Protein AF-A0A7S0Y2X4-F1 (afdb_monomer_lite)

Sequence (207 aa):
VACQDTGGHHRPCAHANLASAIDEALNKVTKTPANAYLCRKIRPLLPSYSSDYTAQVPLTRIRDIAHRSDIPKWLKDDIKHNLQNKLHRCAGPEDLVTAERIWNNVKDMGDISGAFKEQMWIFMGELKEFFNAGGLDEKIDDALKKGEPDGAAKGLMEGFFHEKHAGHAQSRLEAIGRLRTHFSNWFETADHGEVMQRTRLIDVGLE

Structure (mmCIF, N/CA/C/O backbone):
data_AF-A0A7S0Y2X4-F1
#
_entry.id   AF-A0A7S0Y2X4-F1
#
loop_
_atom_site.group_PDB
_atom_site.id
_atom_site.type_symbol
_atom_site.label_atom_id
_atom_site.label_alt_id
_atom_site.label_comp_id
_atom_site.label_asym_id
_atom_site.label_entity_id
_atom_site.label_seq_id
_atom_site.pdbx_PDB_ins_code
_atom_site.Cartn_x
_atom_site.Cartn_y
_atom_site.Cartn_z
_atom_site.occupancy
_atom_site.B_iso_or_equiv
_atom_site.auth_seq_id
_atom_site.auth_comp_id
_atom_site.auth_asym_id
_atom_site.auth_atom_id
_atom_site.pdbx_PDB_model_num
ATOM 1 N N . VAL A 1 1 ? 20.534 0.132 21.067 1.00 44.44 1 VAL A N 1
ATOM 2 C CA . VAL A 1 1 ? 20.434 -1.267 20.591 1.00 44.44 1 VAL A CA 1
ATOM 3 C C . VAL A 1 1 ? 21.128 -1.323 19.246 1.00 44.44 1 VAL A C 1
ATOM 5 O O . VAL A 1 1 ? 20.771 -0.528 18.387 1.00 44.44 1 VAL A O 1
ATOM 8 N N . ALA A 1 2 ? 22.168 -2.143 19.091 1.00 38.94 2 ALA A N 1
ATOM 9 C CA . ALA A 1 2 ? 22.767 -2.360 17.777 1.00 38.94 2 ALA A CA 1
ATOM 10 C C . ALA A 1 2 ? 21.776 -3.183 16.948 1.00 38.94 2 ALA A C 1
ATOM 12 O O . ALA A 1 2 ? 21.324 -4.229 17.412 1.00 38.94 2 ALA A O 1
ATOM 13 N N . CYS A 1 3 ? 21.389 -2.679 15.776 1.00 47.81 3 CYS A N 1
ATOM 14 C CA . CYS A 1 3 ? 20.540 -3.418 14.850 1.00 47.81 3 CYS A CA 1
ATOM 15 C C . CYS A 1 3 ? 21.355 -4.617 14.356 1.00 47.81 3 CYS A C 1
ATOM 17 O O . CYS A 1 3 ? 22.327 -4.446 13.621 1.00 47.81 3 CYS A O 1
ATOM 19 N N . GLN A 1 4 ? 21.043 -5.806 14.864 1.00 44.72 4 GLN A N 1
ATOM 20 C CA . GLN A 1 4 ? 21.758 -7.023 14.521 1.00 44.72 4 GLN A CA 1
ATOM 21 C C . GLN A 1 4 ? 21.033 -7.647 13.332 1.00 44.72 4 GLN A C 1
ATOM 23 O O . GLN A 1 4 ? 19.977 -8.257 13.489 1.00 44.72 4 GLN A O 1
ATOM 28 N N . ASP A 1 5 ? 21.570 -7.419 12.136 1.00 52.66 5 ASP A N 1
ATOM 29 C CA . ASP A 1 5 ? 21.102 -8.097 10.936 1.00 52.66 5 ASP A CA 1
ATOM 30 C C . ASP A 1 5 ? 21.395 -9.594 11.103 1.00 52.66 5 ASP A C 1
ATOM 32 O O . ASP A 1 5 ? 22.538 -10.003 11.315 1.00 52.66 5 ASP A O 1
ATOM 36 N N . THR A 1 6 ? 20.348 -10.415 11.081 1.00 56.50 6 THR A N 1
ATOM 37 C CA . THR A 1 6 ? 20.467 -11.870 11.256 1.00 56.50 6 THR A CA 1
ATOM 38 C C . THR A 1 6 ? 21.102 -12.542 10.035 1.00 56.50 6 THR A C 1
ATOM 40 O O . THR A 1 6 ? 21.343 -13.748 10.062 1.00 56.50 6 THR A O 1
ATOM 43 N N . GLY A 1 7 ? 21.405 -11.785 8.969 1.00 54.56 7 GLY A N 1
ATOM 44 C CA . GLY A 1 7 ? 22.069 -12.289 7.766 1.00 54.56 7 GLY A CA 1
ATOM 45 C C . GLY A 1 7 ? 21.197 -13.245 6.945 1.00 54.56 7 GLY A C 1
ATOM 46 O O . GLY A 1 7 ? 21.696 -13.914 6.040 1.00 54.56 7 GLY A O 1
ATOM 47 N N . GLY A 1 8 ? 19.903 -13.339 7.262 1.00 64.38 8 GLY A N 1
ATOM 48 C CA . GLY A 1 8 ? 18.946 -14.190 6.568 1.00 64.38 8 GLY A CA 1
ATOM 49 C C . GLY A 1 8 ? 18.511 -13.592 5.230 1.00 64.38 8 GLY A C 1
ATOM 50 O O . GLY A 1 8 ? 18.188 -12.413 5.136 1.00 64.38 8 GLY A O 1
ATOM 51 N N . HIS A 1 9 ? 18.459 -14.417 4.180 1.00 80.31 9 HIS A N 1
ATOM 52 C CA . HIS A 1 9 ? 17.834 -14.043 2.909 1.00 80.31 9 HIS A CA 1
ATOM 53 C C . HIS A 1 9 ? 16.314 -14.218 3.008 1.00 80.31 9 HIS A C 1
ATOM 55 O O . HIS A 1 9 ? 15.778 -15.294 2.728 1.00 80.31 9 HIS A O 1
ATOM 61 N N . HIS A 1 10 ? 15.615 -13.156 3.393 1.00 84.94 10 HIS A N 1
ATOM 62 C CA . HIS A 1 10 ? 14.165 -13.138 3.493 1.00 84.94 10 HIS A CA 1
ATOM 63 C C . HIS A 1 10 ? 13.563 -12.449 2.271 1.00 84.94 10 HIS A C 1
ATOM 65 O O . HIS A 1 10 ? 13.730 -11.255 2.039 1.00 84.94 10 HIS A O 1
ATOM 71 N N . ARG A 1 11 ? 12.814 -13.216 1.477 1.00 88.19 11 ARG A N 1
ATOM 72 C CA . ARG A 1 11 ? 12.034 -12.654 0.370 1.00 88.19 11 ARG A CA 1
ATOM 73 C C . ARG A 1 11 ? 10.937 -11.717 0.899 1.00 88.19 11 ARG A C 1
ATOM 75 O O . ARG A 1 11 ? 10.542 -11.856 2.063 1.00 88.19 11 ARG A O 1
ATOM 82 N N . PRO A 1 12 ? 10.376 -10.830 0.057 1.00 92.06 12 PRO A N 1
ATOM 83 C CA . PRO A 1 12 ? 9.316 -9.923 0.498 1.00 92.06 12 PRO A CA 1
ATOM 84 C C . PRO A 1 12 ? 8.100 -10.659 1.086 1.00 92.06 12 PRO A C 1
ATOM 86 O O . PRO A 1 12 ? 7.504 -10.187 2.046 1.00 92.06 12 PRO A O 1
ATOM 89 N N . CYS A 1 13 ? 7.805 -11.881 0.630 1.00 93.88 13 CYS A N 1
ATOM 90 C CA . CYS A 1 13 ? 6.725 -12.691 1.199 1.00 93.88 13 CYS A CA 1
ATOM 91 C C . CYS A 1 13 ? 6.952 -13.109 2.650 1.00 93.88 13 CYS A C 1
ATOM 93 O O . CYS A 1 13 ? 6.002 -13.183 3.423 1.00 93.88 13 CYS A O 1
ATOM 95 N N . ALA A 1 14 ? 8.199 -13.330 3.071 1.00 93.69 14 ALA A N 1
ATOM 96 C CA . ALA A 1 14 ? 8.494 -13.559 4.481 1.00 93.69 14 ALA A CA 1
ATOM 97 C C . ALA A 1 14 ? 8.174 -12.309 5.321 1.00 93.69 14 ALA A C 1
ATOM 99 O O . ALA A 1 14 ? 7.662 -12.439 6.429 1.00 93.69 14 ALA A O 1
ATOM 100 N N . HIS A 1 15 ? 8.404 -11.112 4.771 1.00 94.00 15 HIS A N 1
ATOM 101 C CA . HIS A 1 15 ? 8.113 -9.845 5.442 1.00 94.00 15 HIS A CA 1
ATOM 102 C C . HIS A 1 15 ? 6.604 -9.586 5.509 1.00 94.00 15 HIS A C 1
ATOM 104 O O . HIS A 1 15 ? 6.113 -9.202 6.563 1.00 94.00 15 HIS A O 1
ATOM 110 N N . ALA A 1 16 ? 5.860 -9.874 4.435 1.00 96.56 16 ALA A N 1
ATOM 111 C CA . ALA A 1 16 ? 4.397 -9.819 4.418 1.00 96.56 16 ALA A CA 1
ATOM 112 C C . ALA A 1 16 ? 3.775 -10.779 5.450 1.00 96.56 16 ALA A C 1
ATOM 114 O O . ALA A 1 16 ? 2.935 -10.389 6.259 1.00 96.56 16 ALA A O 1
ATOM 115 N N . ASN A 1 17 ? 4.233 -12.033 5.489 1.00 96.56 17 ASN A N 1
ATOM 116 C CA . ASN A 1 17 ? 3.745 -13.009 6.466 1.00 96.56 17 ASN A CA 1
ATOM 117 C C . ASN A 1 17 ? 4.065 -12.586 7.908 1.00 96.56 17 ASN A C 1
ATOM 119 O O . ASN A 1 17 ? 3.213 -12.687 8.791 1.00 96.56 17 ASN A O 1
ATOM 123 N N . LEU A 1 18 ? 5.269 -12.058 8.148 1.00 96.25 18 LEU A N 1
ATOM 124 C CA . LEU A 1 18 ? 5.645 -11.525 9.454 1.00 96.25 18 LEU A CA 1
ATOM 125 C C . LEU A 1 18 ? 4.812 -10.290 9.830 1.00 96.25 18 LEU A C 1
ATOM 127 O O . LEU A 1 18 ? 4.386 -10.177 10.974 1.00 96.25 18 LEU A O 1
ATOM 131 N N . ALA A 1 19 ? 4.535 -9.395 8.882 1.00 97.25 19 ALA A N 1
ATOM 132 C CA . ALA A 1 19 ? 3.674 -8.232 9.078 1.00 97.25 19 ALA A CA 1
ATOM 133 C C . ALA A 1 19 ? 2.262 -8.640 9.518 1.00 97.25 19 ALA A C 1
ATOM 135 O O . ALA A 1 19 ? 1.744 -8.089 10.489 1.00 97.25 19 ALA A O 1
ATOM 136 N N . SER A 1 20 ? 1.683 -9.650 8.860 1.00 97.75 20 SER A N 1
ATOM 137 C CA . SER A 1 20 ? 0.395 -10.233 9.247 1.00 97.75 20 SER A CA 1
ATOM 138 C C . SER A 1 20 ? 0.431 -10.772 10.680 1.00 97.75 20 SER A C 1
ATOM 140 O O . SER A 1 20 ? -0.419 -10.413 11.495 1.00 97.75 20 SER A O 1
ATOM 142 N N . ALA A 1 21 ? 1.464 -11.547 11.028 1.00 97.56 21 ALA A N 1
ATOM 143 C CA . ALA A 1 21 ? 1.630 -12.094 12.374 1.00 97.56 21 ALA A CA 1
ATOM 144 C C . ALA A 1 21 ? 1.819 -11.002 13.445 1.00 97.56 21 ALA A C 1
ATOM 146 O O . ALA A 1 21 ? 1.272 -11.111 14.544 1.00 97.56 21 ALA A O 1
ATOM 147 N N . ILE A 1 22 ? 2.566 -9.933 13.138 1.00 97.19 22 ILE A N 1
ATOM 148 C CA . ILE A 1 22 ? 2.732 -8.787 14.041 1.00 97.19 22 ILE A CA 1
ATOM 149 C C . ILE A 1 22 ? 1.395 -8.072 14.235 1.00 97.19 22 ILE A C 1
ATOM 151 O O . ILE A 1 22 ? 1.043 -7.777 15.374 1.00 97.19 22 ILE A O 1
ATOM 155 N N . ASP A 1 23 ? 0.637 -7.797 13.172 1.00 96.44 23 ASP A N 1
ATOM 156 C CA . ASP A 1 23 ? -0.651 -7.104 13.298 1.00 96.44 23 ASP A CA 1
ATOM 157 C C . ASP A 1 23 ? -1.685 -7.939 14.077 1.00 96.44 23 ASP A C 1
ATOM 159 O O . ASP A 1 23 ? -2.411 -7.406 14.922 1.00 96.44 23 ASP A O 1
ATOM 163 N N . GLU A 1 24 ? -1.688 -9.261 13.889 1.00 95.62 24 GLU A N 1
ATOM 164 C CA . GLU A 1 24 ? -2.504 -10.178 14.688 1.00 95.62 24 GLU A CA 1
ATOM 165 C C . GLU A 1 24 ? -2.071 -10.178 16.167 1.00 95.62 24 GLU A C 1
ATOM 167 O O . GLU A 1 24 ? -2.903 -10.101 17.075 1.00 95.62 24 GLU A O 1
ATOM 172 N N . ALA A 1 25 ? -0.762 -10.208 16.438 1.00 95.31 25 ALA A N 1
ATOM 173 C CA . ALA A 1 25 ? -0.228 -10.131 17.795 1.00 95.31 25 ALA A CA 1
ATOM 174 C C . ALA A 1 25 ? -0.566 -8.790 18.459 1.00 95.31 25 ALA A C 1
ATOM 176 O O . ALA A 1 25 ? -0.970 -8.764 19.622 1.00 95.31 25 ALA A O 1
ATOM 177 N N . LEU A 1 26 ? -0.485 -7.682 17.714 1.00 94.00 26 LEU A N 1
ATOM 178 C CA . LEU A 1 26 ? -0.910 -6.369 18.186 1.00 94.00 26 LEU A CA 1
ATOM 179 C C . LEU A 1 26 ? -2.379 -6.394 18.606 1.00 94.00 26 LEU A C 1
ATOM 181 O O . LEU A 1 26 ? -2.708 -5.734 19.584 1.00 94.00 26 LEU A O 1
ATOM 185 N N . ASN A 1 27 ? -3.262 -7.150 17.955 1.00 89.94 27 ASN A N 1
ATOM 186 C CA . ASN A 1 27 ? -4.670 -7.243 18.373 1.00 89.94 27 ASN A CA 1
ATOM 187 C C . ASN A 1 27 ? -4.850 -7.904 19.732 1.00 89.94 27 ASN A C 1
ATOM 189 O O . ASN A 1 27 ? -5.711 -7.492 20.503 1.00 89.94 27 ASN A O 1
ATOM 193 N N . LYS A 1 28 ? -4.006 -8.888 20.037 1.00 90.62 28 LYS A N 1
ATOM 194 C CA . LYS A 1 28 ? -4.055 -9.656 21.286 1.00 90.62 28 LYS A CA 1
ATOM 195 C C . LYS A 1 28 ? -3.476 -8.883 22.477 1.00 90.62 28 LYS A C 1
ATOM 197 O O . LYS A 1 28 ? -3.700 -9.265 23.621 1.00 90.62 28 LYS A O 1
ATOM 202 N N . VAL A 1 29 ? -2.745 -7.790 22.236 1.00 91.00 29 VAL A N 1
ATOM 203 C CA . VAL A 1 29 ? -2.235 -6.917 23.304 1.00 91.00 29 VAL A CA 1
ATOM 204 C C . VAL A 1 29 ? -3.381 -6.125 23.930 1.00 91.00 29 VAL A C 1
ATOM 206 O O . VAL A 1 29 ? -3.986 -5.286 23.255 1.00 91.00 29 VAL A O 1
ATOM 209 N N . THR A 1 30 ? -3.596 -6.305 25.238 1.00 90.81 30 THR A N 1
ATOM 210 C CA . THR A 1 30 ? -4.521 -5.490 26.039 1.00 90.81 30 THR A CA 1
ATOM 211 C C . THR A 1 30 ? -4.223 -4.006 25.859 1.00 90.81 30 THR A C 1
ATOM 213 O O . THR A 1 30 ? -3.125 -3.528 26.170 1.00 90.81 30 THR A O 1
ATOM 216 N N . LYS A 1 31 ? -5.210 -3.267 25.345 1.00 89.69 31 LYS A N 1
ATOM 217 C CA . LYS A 1 31 ? -5.077 -1.837 25.077 1.00 89.69 31 LYS A CA 1
ATOM 218 C C . LYS A 1 31 ? -5.209 -1.043 26.364 1.00 89.69 31 LYS A C 1
ATOM 220 O O . LYS A 1 31 ? -6.213 -1.119 27.061 1.00 89.69 31 LYS A O 1
ATOM 225 N N . THR A 1 32 ? -4.183 -0.261 26.653 1.00 91.25 32 THR A N 1
ATOM 226 C CA . THR A 1 32 ? -4.167 0.745 27.710 1.00 91.25 32 THR A CA 1
ATOM 227 C C . THR A 1 32 ? -3.990 2.120 27.070 1.00 91.25 32 THR A C 1
ATOM 229 O O . THR A 1 32 ? -3.451 2.210 25.960 1.00 91.25 32 THR A O 1
ATOM 232 N N . PRO A 1 33 ? -4.358 3.216 27.755 1.00 85.88 33 PRO A N 1
ATOM 233 C CA . PRO A 1 33 ? -4.079 4.565 27.260 1.00 85.88 33 PRO A CA 1
ATOM 234 C C . PRO A 1 33 ? -2.598 4.787 26.899 1.00 85.88 33 PRO A C 1
ATOM 236 O O . PRO A 1 33 ? -2.294 5.536 25.977 1.00 85.88 33 PRO A O 1
ATOM 239 N N . ALA A 1 34 ? -1.678 4.089 27.576 1.00 84.75 34 ALA A N 1
ATOM 240 C CA . ALA A 1 34 ? -0.241 4.194 27.339 1.00 84.75 34 ALA A CA 1
ATOM 241 C C . ALA A 1 34 ? 0.243 3.468 26.067 1.00 84.75 34 ALA A C 1
ATOM 243 O O . ALA A 1 34 ? 1.199 3.921 25.442 1.00 84.75 34 ALA A O 1
ATOM 244 N N . ASN A 1 35 ? -0.379 2.348 25.671 1.00 90.25 35 ASN A N 1
ATOM 245 C CA . ASN A 1 35 ? 0.104 1.525 24.550 1.00 90.25 35 ASN A CA 1
ATOM 246 C C . ASN A 1 35 ? -0.785 1.575 23.295 1.00 90.25 35 ASN A C 1
ATOM 248 O O . ASN A 1 35 ? -0.333 1.173 22.220 1.00 90.25 35 ASN A O 1
ATOM 252 N N . ALA A 1 36 ? -2.021 2.075 23.402 1.00 89.06 36 ALA A N 1
ATOM 253 C CA . ALA A 1 36 ? -2.968 2.112 22.290 1.00 89.06 36 ALA A CA 1
ATOM 254 C C . ALA A 1 36 ? -2.424 2.947 21.123 1.00 89.06 36 ALA A C 1
ATOM 256 O O . ALA A 1 36 ? -2.448 2.503 19.974 1.00 89.06 36 ALA A O 1
ATOM 257 N N . TYR A 1 37 ? -1.837 4.105 21.440 1.00 89.56 37 TYR A N 1
ATOM 258 C CA . TYR A 1 37 ? -1.178 4.967 20.462 1.00 89.56 37 TYR A CA 1
ATOM 259 C C . TYR A 1 37 ? -0.003 4.263 19.766 1.00 89.56 37 TYR A C 1
ATOM 261 O O . TYR A 1 37 ? 0.109 4.309 18.544 1.00 89.56 37 TYR A O 1
ATOM 269 N N . LEU A 1 38 ? 0.836 3.542 20.519 1.00 92.12 38 LEU A N 1
ATOM 270 C CA . LEU A 1 38 ? 1.970 2.806 19.952 1.00 92.12 38 LEU A CA 1
ATOM 271 C C . LEU A 1 38 ? 1.504 1.718 18.983 1.00 92.12 38 LEU A C 1
ATOM 273 O O . LEU A 1 38 ? 1.999 1.642 17.864 1.00 92.12 38 LEU A O 1
ATOM 277 N N . CYS A 1 39 ? 0.504 0.923 19.372 1.00 92.38 39 CYS A N 1
ATOM 278 C CA . CYS A 1 39 ? -0.058 -0.109 18.498 1.00 92.38 39 CYS A CA 1
ATOM 279 C C . CYS A 1 39 ? -0.587 0.494 17.192 1.00 92.38 39 CYS A C 1
ATOM 281 O O . CYS A 1 39 ? -0.368 -0.058 16.117 1.00 92.38 39 CYS A O 1
ATOM 283 N N . ARG A 1 40 ? -1.245 1.654 17.284 1.00 91.06 40 ARG A N 1
ATOM 284 C CA . ARG A 1 40 ? -1.763 2.392 16.132 1.00 91.06 40 ARG A CA 1
ATOM 285 C C . ARG A 1 40 ? -0.646 2.899 15.215 1.00 91.06 40 ARG A C 1
ATOM 287 O O . ARG A 1 40 ? -0.786 2.803 14.002 1.00 91.06 40 ARG A O 1
ATOM 294 N N . LYS A 1 41 ? 0.468 3.387 15.773 1.00 92.69 41 LYS A N 1
ATOM 295 C CA . LYS A 1 41 ? 1.617 3.898 15.003 1.00 92.69 41 LYS A CA 1
ATOM 296 C C . LYS A 1 41 ? 2.525 2.818 14.425 1.00 92.69 41 LYS A C 1
ATOM 298 O O . LYS A 1 41 ? 3.205 3.090 13.444 1.00 92.69 41 LYS A O 1
ATOM 303 N N . ILE A 1 42 ? 2.521 1.607 14.979 1.00 95.06 42 ILE A N 1
ATOM 304 C CA . ILE A 1 42 ? 3.274 0.481 14.410 1.00 95.06 42 ILE A CA 1
ATOM 305 C C . ILE A 1 42 ? 2.629 -0.003 13.107 1.00 95.06 42 ILE A C 1
ATOM 307 O O . ILE A 1 42 ? 3.344 -0.298 12.157 1.00 95.06 42 ILE A O 1
ATOM 311 N N . ARG A 1 43 ? 1.292 -0.056 13.028 1.00 94.00 43 ARG A N 1
ATOM 312 C CA . ARG A 1 43 ? 0.570 -0.651 11.886 1.00 94.00 43 ARG A CA 1
ATOM 313 C C . ARG A 1 43 ? 0.965 -0.092 10.509 1.00 94.00 43 ARG A C 1
ATOM 315 O O . ARG A 1 43 ? 1.208 -0.907 9.626 1.00 94.00 43 ARG A O 1
ATOM 322 N N . PRO A 1 44 ? 1.094 1.233 10.299 1.00 94.25 44 PRO A N 1
ATOM 323 C CA . PRO A 1 44 ? 1.547 1.776 9.016 1.00 94.25 44 PRO A CA 1
ATOM 324 C C . PRO A 1 44 ? 2.988 1.431 8.636 1.00 94.25 44 PRO A C 1
ATOM 326 O O . PRO A 1 44 ? 3.342 1.584 7.475 1.00 94.25 44 PRO A O 1
ATOM 329 N N . LEU A 1 45 ? 3.819 1.003 9.591 1.00 95.12 45 LEU A N 1
ATOM 330 C CA . LEU A 1 45 ? 5.211 0.609 9.343 1.00 95.12 45 LEU A CA 1
ATOM 331 C C . LEU A 1 45 ? 5.329 -0.852 8.895 1.00 95.12 45 LEU A C 1
ATOM 333 O O . LEU A 1 45 ? 6.402 -1.288 8.485 1.00 95.12 45 LEU A O 1
ATOM 337 N N . LEU A 1 46 ? 4.247 -1.621 9.019 1.00 96.44 46 LEU A N 1
ATOM 338 C CA . LEU A 1 46 ? 4.202 -3.004 8.583 1.00 96.44 46 LEU A CA 1
ATOM 339 C C . LEU A 1 46 ? 3.948 -3.046 7.070 1.00 96.44 46 LEU A C 1
ATOM 341 O O . LEU A 1 46 ? 3.050 -2.341 6.602 1.00 96.44 46 LEU A O 1
ATOM 345 N N . PRO A 1 47 ? 4.677 -3.879 6.309 1.00 96.62 47 PRO A N 1
ATOM 346 C CA . PRO A 1 47 ? 4.358 -4.132 4.911 1.00 96.62 47 PRO A CA 1
ATOM 347 C C . PRO A 1 47 ? 2.922 -4.626 4.707 1.00 96.62 47 PRO A C 1
ATOM 349 O O . PRO A 1 47 ? 2.316 -5.236 5.595 1.00 96.62 47 PRO A O 1
ATOM 352 N N . SER A 1 48 ? 2.379 -4.383 3.518 1.00 96.94 48 SER A N 1
ATOM 353 C CA . SER A 1 48 ? 1.140 -4.991 3.059 1.00 96.94 48 SER A CA 1
ATOM 354 C C . SER A 1 48 ? 1.279 -6.508 3.084 1.00 96.94 48 SER A C 1
ATOM 356 O O . SER A 1 48 ? 2.280 -7.077 2.639 1.00 96.94 48 SER A O 1
ATOM 358 N N . TYR A 1 49 ? 0.257 -7.157 3.626 1.00 97.06 49 TYR A N 1
ATOM 359 C CA . TYR A 1 49 ? 0.134 -8.607 3.636 1.00 97.06 49 TYR A CA 1
ATOM 360 C C . TYR A 1 49 ? -1.033 -9.085 2.773 1.00 97.06 49 TYR A C 1
ATOM 362 O O . TYR A 1 49 ? -1.618 -10.134 3.043 1.00 97.06 49 TYR A O 1
ATOM 370 N N . SER A 1 50 ? -1.352 -8.335 1.712 1.00 95.25 50 SER A N 1
ATOM 371 C CA . SER A 1 50 ? -2.286 -8.801 0.689 1.00 95.25 50 SER A CA 1
ATOM 372 C C . SER A 1 50 ? -1.830 -10.124 0.067 1.00 95.25 50 SER A C 1
ATOM 374 O O . SER A 1 50 ? -0.658 -10.529 0.143 1.00 95.25 50 SER A O 1
ATOM 376 N N . SER A 1 51 ? -2.776 -10.817 -0.556 1.00 94.44 51 SER A N 1
ATOM 377 C CA . SER A 1 51 ? -2.506 -12.082 -1.253 1.00 94.44 51 SER A CA 1
ATOM 378 C C . SER A 1 51 ? -1.368 -11.976 -2.285 1.00 94.44 51 SER A C 1
ATOM 380 O O . SER A 1 51 ? -0.539 -12.885 -2.380 1.00 94.44 51 SER A O 1
ATOM 382 N N . ASP A 1 52 ? -1.241 -10.833 -2.962 1.00 93.75 52 ASP A N 1
ATOM 383 C CA . ASP A 1 52 ? -0.174 -10.563 -3.934 1.00 93.75 52 ASP A CA 1
ATOM 384 C C . ASP A 1 52 ? 1.230 -10.563 -3.307 1.00 93.75 52 ASP A C 1
ATOM 386 O O . ASP A 1 52 ? 2.201 -10.992 -3.938 1.00 93.75 52 ASP A O 1
ATOM 390 N N . TYR A 1 53 ? 1.353 -10.129 -2.048 1.00 95.56 53 TYR A N 1
ATOM 391 C CA . TYR A 1 53 ? 2.642 -10.030 -1.355 1.00 95.56 53 TYR A CA 1
ATOM 392 C C . TYR A 1 53 ? 2.969 -11.233 -0.481 1.00 95.56 53 TYR A C 1
ATOM 394 O O . TYR A 1 53 ? 4.140 -11.478 -0.197 1.00 95.56 53 TYR A O 1
ATOM 402 N N . THR A 1 54 ? 1.966 -12.010 -0.078 1.00 94.62 54 THR A N 1
ATOM 403 C CA . THR A 1 54 ? 2.157 -13.266 0.666 1.00 94.62 54 THR A CA 1
ATOM 404 C C . THR A 1 54 ? 2.440 -14.462 -0.249 1.00 94.62 54 THR A C 1
ATOM 406 O O . THR A 1 54 ? 2.954 -15.481 0.222 1.00 94.62 54 THR A O 1
ATOM 409 N N . ALA A 1 55 ? 2.197 -14.328 -1.560 1.00 92.31 55 ALA A N 1
ATOM 410 C CA . ALA A 1 55 ? 2.582 -15.302 -2.579 1.00 92.31 55 ALA A CA 1
ATOM 411 C C . ALA A 1 55 ? 4.085 -15.642 -2.533 1.00 92.31 55 ALA A C 1
ATOM 413 O O . ALA A 1 55 ? 4.912 -14.840 -2.114 1.00 92.31 55 ALA A O 1
ATOM 414 N N . GLN A 1 56 ? 4.489 -16.828 -3.006 1.00 85.00 56 GLN A N 1
ATOM 415 C CA . GLN A 1 56 ? 5.890 -17.282 -2.891 1.00 85.00 56 GLN A CA 1
ATOM 416 C C . GLN A 1 56 ? 6.912 -16.363 -3.581 1.00 85.00 56 GLN A C 1
ATOM 418 O O . GLN A 1 56 ? 8.076 -16.301 -3.171 1.00 85.00 56 GLN A O 1
ATOM 423 N N . VAL A 1 57 ? 6.503 -15.680 -4.651 1.00 84.31 57 VAL A N 1
ATOM 424 C CA . VAL A 1 57 ? 7.381 -14.815 -5.442 1.00 84.31 57 VAL A CA 1
ATOM 425 C C . VAL A 1 57 ? 6.651 -13.502 -5.749 1.00 84.31 57 VAL A C 1
ATOM 427 O O . VAL A 1 57 ? 6.141 -13.341 -6.853 1.00 84.31 57 VAL A O 1
ATOM 430 N N . PRO A 1 58 ? 6.573 -12.574 -4.783 1.00 86.88 58 PRO A N 1
ATOM 431 C CA . PRO A 1 58 ? 5.990 -11.258 -5.004 1.00 86.88 58 PRO A CA 1
ATOM 432 C C . PRO A 1 58 ? 7.005 -10.338 -5.695 1.00 86.88 58 PRO A C 1
ATOM 434 O O . PRO A 1 58 ? 8.198 -10.655 -5.755 1.00 86.88 58 PRO A O 1
ATOM 437 N N . LEU A 1 59 ? 6.542 -9.180 -6.177 1.00 92.06 59 LEU A N 1
ATOM 438 C CA . LEU A 1 59 ? 7.395 -8.126 -6.749 1.00 92.06 59 LEU A CA 1
ATOM 439 C C . LEU A 1 59 ? 8.300 -8.624 -7.894 1.00 92.06 59 LEU A C 1
ATOM 441 O O . LEU A 1 59 ? 9.419 -8.152 -8.077 1.00 92.06 59 LEU A O 1
ATOM 445 N N . THR A 1 60 ? 7.836 -9.588 -8.698 1.00 90.69 60 THR A N 1
ATOM 446 C CA . THR A 1 60 ? 8.641 -10.207 -9.767 1.00 90.69 60 THR A CA 1
ATOM 447 C C . THR A 1 60 ? 8.946 -9.277 -10.927 1.00 90.69 60 THR A C 1
ATOM 449 O O . THR A 1 60 ? 9.939 -9.508 -11.616 1.00 90.69 60 THR A O 1
ATOM 452 N N . ARG A 1 61 ? 8.148 -8.222 -11.131 1.00 94.56 61 ARG A N 1
ATOM 453 C CA . ARG A 1 61 ? 8.295 -7.277 -12.247 1.00 94.56 61 ARG A CA 1
ATOM 454 C C . ARG A 1 61 ? 9.695 -6.675 -12.326 1.00 94.56 61 ARG A C 1
ATOM 456 O O . ARG A 1 61 ? 10.229 -6.495 -13.417 1.00 94.56 61 ARG A O 1
ATOM 463 N N . ILE A 1 62 ? 10.339 -6.446 -11.179 1.00 94.31 62 ILE A N 1
ATOM 464 C CA . ILE A 1 62 ? 11.709 -5.925 -11.132 1.00 94.31 62 ILE A CA 1
ATOM 465 C C . ILE A 1 62 ? 12.721 -6.841 -11.824 1.00 94.31 62 ILE A C 1
ATOM 467 O O . ILE A 1 62 ? 13.703 -6.366 -12.392 1.00 94.31 62 ILE A O 1
ATOM 471 N N . ARG A 1 63 ? 12.478 -8.158 -11.816 1.00 92.25 63 ARG A N 1
ATOM 472 C CA . ARG A 1 63 ? 13.304 -9.120 -12.545 1.00 92.25 63 ARG A CA 1
ATOM 473 C C . ARG A 1 63 ? 13.192 -8.855 -14.036 1.00 92.25 63 ARG A C 1
ATOM 475 O O . ARG A 1 63 ? 14.221 -8.733 -14.689 1.00 92.25 63 ARG A O 1
ATOM 482 N N . ASP A 1 64 ? 11.982 -8.737 -14.562 1.00 93.56 64 ASP A N 1
ATOM 483 C CA . ASP A 1 64 ? 11.778 -8.537 -15.996 1.00 93.56 64 ASP A CA 1
ATOM 484 C C . ASP A 1 64 ? 12.364 -7.197 -16.444 1.00 93.56 64 ASP A C 1
ATOM 486 O O . ASP A 1 64 ? 13.083 -7.143 -17.441 1.00 93.56 64 ASP A O 1
ATOM 490 N N . ILE A 1 65 ? 12.172 -6.143 -15.642 1.00 93.94 65 ILE A N 1
ATOM 491 C CA . ILE A 1 65 ? 12.773 -4.820 -15.853 1.00 93.94 65 ILE A CA 1
ATOM 492 C C . ILE A 1 65 ? 14.306 -4.908 -15.949 1.00 93.94 65 ILE A C 1
ATOM 494 O O . ILE A 1 65 ? 14.896 -4.345 -16.872 1.00 93.94 65 ILE A O 1
ATOM 498 N N . ALA A 1 66 ? 14.963 -5.636 -15.042 1.00 91.88 66 ALA A N 1
ATOM 499 C CA . ALA A 1 66 ? 16.422 -5.751 -15.016 1.00 91.88 66 ALA A CA 1
ATOM 500 C C . ALA A 1 66 ? 17.015 -6.540 -16.201 1.00 91.88 66 ALA A C 1
ATOM 502 O O . ALA A 1 66 ? 18.188 -6.358 -16.533 1.00 91.88 66 ALA A O 1
ATOM 503 N N . HIS A 1 67 ? 16.231 -7.415 -16.840 1.00 92.12 67 HIS A N 1
ATOM 504 C CA . HIS A 1 67 ? 16.685 -8.255 -17.960 1.00 92.12 67 HIS A CA 1
ATOM 505 C C . HIS A 1 67 ? 16.308 -7.700 -19.341 1.00 92.12 67 HIS A C 1
ATOM 507 O O . HIS A 1 67 ? 16.641 -8.310 -20.359 1.00 92.12 67 HIS A O 1
ATOM 513 N N . ARG A 1 68 ? 15.654 -6.536 -19.405 1.00 92.81 68 ARG A N 1
ATOM 514 C CA . ARG A 1 68 ? 15.269 -5.883 -20.661 1.00 92.81 68 ARG A CA 1
ATOM 515 C C . ARG A 1 68 ? 16.462 -5.656 -21.586 1.00 92.81 68 ARG A C 1
ATOM 517 O O . ARG A 1 68 ? 17.541 -5.286 -21.131 1.00 92.81 68 ARG A O 1
ATOM 524 N N . SER A 1 69 ? 16.292 -5.848 -22.893 1.00 92.12 69 SER A N 1
ATOM 525 C CA . SER A 1 69 ? 17.339 -5.599 -23.898 1.00 92.12 69 SER A CA 1
ATOM 526 C C . SER A 1 69 ? 17.400 -4.138 -24.356 1.00 92.12 69 SER A C 1
ATOM 528 O O . SER A 1 69 ? 18.474 -3.684 -24.738 1.00 92.12 69 SER A O 1
ATOM 530 N N . ASP A 1 70 ? 16.295 -3.404 -24.237 1.00 91.81 70 ASP A N 1
ATOM 531 C CA . ASP A 1 70 ? 16.043 -2.059 -24.771 1.00 91.81 70 ASP A CA 1
ATOM 532 C C . ASP A 1 70 ? 16.408 -0.909 -23.813 1.00 91.81 70 ASP A C 1
ATOM 534 O O . ASP A 1 70 ? 15.899 0.202 -23.946 1.00 91.81 70 ASP A O 1
ATOM 538 N N . ILE A 1 71 ? 17.292 -1.170 -22.846 1.00 93.31 71 ILE A N 1
ATOM 539 C CA . ILE A 1 71 ? 17.843 -0.154 -21.941 1.00 93.31 71 ILE A CA 1
ATOM 540 C C . ILE A 1 71 ? 19.378 -0.204 -21.910 1.00 93.31 71 ILE A C 1
ATOM 542 O O . ILE A 1 71 ? 19.959 -1.283 -22.095 1.00 93.31 71 ILE A O 1
ATOM 546 N N . PRO A 1 72 ? 20.063 0.928 -21.656 1.00 94.00 72 PRO A N 1
ATOM 547 C CA . PRO A 1 72 ? 21.519 0.970 -21.555 1.00 94.00 72 PRO A CA 1
ATOM 548 C C . PRO A 1 72 ? 22.071 0.041 -20.468 1.00 94.00 72 PRO A C 1
ATOM 550 O O . PRO A 1 72 ? 21.448 -0.166 -19.426 1.00 94.00 72 PRO A O 1
ATOM 553 N N . LYS A 1 73 ? 23.289 -0.477 -20.672 1.00 94.44 73 LYS A N 1
ATOM 554 C CA . LYS A 1 73 ? 23.939 -1.398 -19.721 1.00 94.44 73 LYS A CA 1
ATOM 555 C C . LYS A 1 73 ? 24.053 -0.811 -18.309 1.00 94.44 73 LYS A C 1
ATOM 557 O O . LYS A 1 73 ? 23.741 -1.503 -17.349 1.00 94.44 73 LYS A O 1
ATOM 562 N N . TRP A 1 74 ? 24.443 0.460 -18.192 1.00 94.69 74 TRP A N 1
ATOM 563 C CA . TRP A 1 74 ? 24.600 1.123 -16.893 1.00 94.69 74 TRP A CA 1
ATOM 564 C C . TRP A 1 74 ? 23.301 1.108 -16.073 1.00 94.69 74 TRP A C 1
ATOM 566 O O . TRP A 1 74 ? 23.342 0.905 -14.863 1.00 94.69 74 TRP A O 1
ATOM 576 N N . LEU A 1 75 ? 22.148 1.258 -16.735 1.00 96.25 75 LEU A N 1
ATOM 577 C CA . LEU A 1 75 ? 20.839 1.263 -16.090 1.00 96.25 75 LEU A CA 1
ATOM 578 C C . LEU A 1 75 ? 20.444 -0.144 -15.634 1.00 96.25 75 LEU A C 1
ATOM 580 O O . LEU A 1 75 ? 19.940 -0.308 -14.526 1.00 96.25 75 LEU A O 1
ATOM 584 N N . LYS A 1 76 ? 20.736 -1.174 -16.444 1.00 95.25 76 LYS A N 1
ATOM 585 C CA . LYS A 1 76 ? 20.550 -2.579 -16.033 1.00 95.25 76 LYS A CA 1
ATOM 586 C C . LYS A 1 76 ? 21.361 -2.903 -14.789 1.00 95.25 76 LYS A C 1
ATOM 588 O O . LYS A 1 76 ? 20.838 -3.519 -13.863 1.00 95.25 76 LYS A O 1
ATOM 593 N N . ASP A 1 77 ? 22.625 -2.490 -14.776 1.00 95.56 77 ASP A N 1
ATOM 594 C CA . ASP A 1 77 ? 23.531 -2.748 -13.662 1.00 95.56 77 ASP A CA 1
ATOM 595 C C . ASP A 1 77 ? 23.041 -2.024 -12.393 1.00 95.56 77 ASP A C 1
ATOM 597 O O . ASP A 1 77 ? 22.981 -2.643 -11.328 1.00 95.56 77 ASP A O 1
ATOM 601 N N . ASP A 1 78 ? 22.593 -0.767 -12.506 1.00 96.25 78 ASP A N 1
ATOM 602 C CA . ASP A 1 78 ? 22.022 -0.013 -11.381 1.00 96.25 78 ASP A CA 1
ATOM 603 C C . ASP A 1 78 ? 20.767 -0.704 -10.812 1.00 96.25 78 ASP A C 1
ATOM 605 O O . ASP A 1 78 ? 20.702 -1.003 -9.618 1.00 96.25 78 ASP A O 1
ATOM 609 N N . ILE A 1 79 ? 19.809 -1.073 -11.668 1.00 96.50 79 ILE A N 1
ATOM 610 C CA . ILE A 1 79 ? 18.584 -1.781 -11.262 1.00 96.50 79 ILE A CA 1
ATOM 611 C C . ILE A 1 79 ? 18.915 -3.125 -10.606 1.00 96.50 79 ILE A C 1
ATOM 613 O O . ILE A 1 79 ? 18.398 -3.450 -9.536 1.00 96.50 79 ILE A O 1
ATOM 617 N N . LYS A 1 80 ? 19.797 -3.921 -11.215 1.00 94.69 80 LYS A N 1
ATOM 618 C CA . LYS A 1 80 ? 20.152 -5.249 -10.711 1.00 94.69 80 LYS A CA 1
ATOM 619 C C . LYS A 1 80 ? 20.813 -5.174 -9.338 1.00 94.69 80 LYS A C 1
ATOM 621 O O . LYS A 1 80 ? 20.436 -5.912 -8.426 1.00 94.69 80 LYS A O 1
ATOM 626 N N . HIS A 1 81 ? 21.828 -4.326 -9.196 1.00 94.19 81 HIS A N 1
ATOM 627 C CA . HIS A 1 81 ? 22.689 -4.324 -8.016 1.00 94.19 81 HIS A CA 1
ATOM 628 C C . HIS A 1 81 ? 22.140 -3.482 -6.870 1.00 94.19 81 HIS A C 1
ATOM 630 O O . HIS A 1 81 ? 22.311 -3.875 -5.714 1.00 94.19 81 HIS A O 1
ATOM 636 N N . ASN A 1 82 ? 21.464 -2.372 -7.168 1.00 94.19 82 ASN A N 1
ATOM 637 C CA . ASN A 1 82 ? 20.969 -1.471 -6.134 1.00 94.19 82 ASN A CA 1
ATOM 638 C C . ASN A 1 82 ? 19.514 -1.712 -5.749 1.00 94.19 82 ASN A C 1
ATOM 640 O O . ASN A 1 82 ? 19.161 -1.323 -4.644 1.00 94.19 82 ASN A O 1
ATOM 644 N N . LEU A 1 83 ? 18.713 -2.369 -6.593 1.00 94.81 83 LEU A N 1
ATOM 645 C CA . LEU A 1 83 ? 17.287 -2.580 -6.335 1.00 94.81 83 LEU A CA 1
ATOM 646 C C . LEU A 1 83 ? 16.924 -4.071 -6.302 1.00 94.81 83 LEU A C 1
ATOM 648 O O . LEU A 1 83 ? 16.661 -4.611 -5.233 1.00 94.81 83 LEU A O 1
ATOM 652 N N . GLN A 1 84 ? 17.003 -4.789 -7.428 1.00 93.88 84 GLN A N 1
ATOM 653 C CA . GLN A 1 84 ? 16.560 -6.190 -7.514 1.00 93.88 84 GLN A CA 1
ATOM 654 C C . GLN A 1 84 ? 17.238 -7.107 -6.483 1.00 93.88 84 GLN A C 1
ATOM 656 O O . GLN A 1 84 ? 16.574 -7.904 -5.818 1.00 93.88 84 GLN A O 1
ATOM 661 N N . ASN A 1 85 ? 18.573 -7.070 -6.401 1.00 91.75 85 ASN A N 1
ATOM 662 C CA . ASN A 1 85 ? 19.319 -7.971 -5.522 1.00 91.75 85 ASN A CA 1
ATOM 663 C C . ASN A 1 85 ? 19.082 -7.673 -4.040 1.00 91.75 85 ASN A C 1
ATOM 665 O O . ASN A 1 85 ? 19.178 -8.598 -3.238 1.00 91.75 85 ASN A O 1
ATOM 669 N N . LYS A 1 86 ? 18.812 -6.412 -3.685 1.00 90.62 86 LYS A N 1
ATOM 670 C CA . LYS A 1 86 ? 18.555 -6.005 -2.301 1.00 90.62 86 LYS A CA 1
ATOM 671 C C . LYS A 1 86 ? 17.144 -6.397 -1.891 1.00 90.62 86 LYS A C 1
ATOM 673 O O . LYS A 1 86 ? 17.009 -7.236 -1.006 1.00 90.62 86 LYS A O 1
ATOM 678 N N . LEU A 1 87 ? 16.148 -5.973 -2.665 1.00 91.56 87 LEU A N 1
ATOM 679 C CA . LEU A 1 87 ? 14.735 -6.279 -2.447 1.00 91.56 87 LEU A CA 1
ATOM 680 C C . LEU A 1 87 ? 14.456 -7.781 -2.263 1.00 91.56 87 LEU A C 1
ATOM 682 O O . LEU A 1 87 ? 13.657 -8.184 -1.423 1.00 91.56 87 LEU A O 1
ATOM 686 N N . HIS A 1 88 ? 15.123 -8.649 -3.033 1.00 88.12 88 HIS A N 1
ATOM 687 C CA . HIS A 1 88 ? 14.937 -10.103 -2.917 1.00 88.12 88 HIS A CA 1
ATOM 688 C C . HIS A 1 88 ? 15.734 -10.774 -1.787 1.00 88.12 88 HIS A C 1
ATOM 690 O O . HIS A 1 88 ? 15.541 -11.971 -1.551 1.00 88.12 88 HIS A O 1
ATOM 696 N N . ARG A 1 89 ? 16.638 -10.051 -1.121 1.00 86.44 89 ARG A N 1
ATOM 697 C CA . ARG A 1 89 ? 17.390 -10.536 0.046 1.00 86.44 89 ARG A CA 1
ATOM 698 C C . ARG A 1 89 ? 16.795 -10.032 1.353 1.00 86.44 89 ARG A C 1
ATOM 700 O O . ARG A 1 89 ? 16.744 -10.805 2.302 1.00 86.44 89 ARG A O 1
ATOM 707 N N . CYS A 1 90 ? 16.390 -8.770 1.390 1.00 87.44 90 CYS A N 1
ATOM 708 C CA . CYS A 1 90 ? 15.737 -8.127 2.518 1.00 87.44 90 CYS A CA 1
ATOM 709 C C . CYS A 1 90 ? 15.006 -6.901 1.966 1.00 87.44 90 CYS A C 1
ATOM 711 O O . CYS A 1 90 ? 15.658 -6.006 1.435 1.00 87.44 90 CYS A O 1
ATOM 713 N N . ALA A 1 91 ? 13.674 -6.910 2.009 1.00 89.69 91 ALA A N 1
ATOM 714 C CA . ALA A 1 91 ? 12.878 -5.831 1.441 1.00 89.69 91 ALA A CA 1
ATOM 715 C C . ALA A 1 91 ? 12.681 -4.740 2.492 1.00 89.69 91 ALA A C 1
ATOM 717 O O . ALA A 1 91 ? 12.128 -5.010 3.562 1.00 89.69 91 ALA A O 1
ATOM 718 N N . GLY A 1 92 ? 13.088 -3.515 2.170 1.00 90.69 92 GLY A N 1
ATOM 719 C CA . GLY A 1 92 ? 12.989 -2.378 3.079 1.00 90.69 92 GLY A CA 1
ATOM 720 C C . GLY A 1 92 ? 12.482 -1.108 2.391 1.00 90.69 92 GLY A C 1
ATOM 721 O O . GLY A 1 92 ? 12.572 -0.990 1.167 1.00 90.69 92 GLY A O 1
ATOM 722 N N . PRO A 1 93 ? 11.944 -0.128 3.143 1.00 89.94 93 PRO A N 1
ATOM 723 C CA . PRO A 1 93 ? 11.454 1.133 2.575 1.00 89.94 93 PRO A CA 1
ATOM 724 C C . PRO A 1 93 ? 12.490 1.878 1.711 1.00 89.94 93 PRO A C 1
ATOM 726 O O . PRO A 1 93 ? 12.130 2.634 0.809 1.00 89.94 93 PRO A O 1
ATOM 729 N N . GLU A 1 94 ? 13.784 1.649 1.940 1.00 92.19 94 GLU A N 1
ATOM 730 C CA . GLU A 1 94 ? 14.888 2.142 1.115 1.00 92.19 94 GLU A CA 1
ATOM 731 C C . GLU A 1 94 ? 14.848 1.659 -0.346 1.00 92.19 94 GLU A C 1
ATOM 733 O O . GLU A 1 94 ? 15.392 2.331 -1.231 1.00 92.19 94 GLU A O 1
ATOM 738 N N . ASP A 1 95 ? 14.191 0.532 -0.631 1.00 94.56 95 ASP A N 1
ATOM 739 C CA . ASP A 1 95 ? 13.994 0.033 -1.992 1.00 94.56 95 ASP A CA 1
ATOM 740 C C . ASP A 1 95 ? 13.067 0.963 -2.785 1.00 94.56 95 ASP A C 1
ATOM 742 O O . ASP A 1 95 ? 13.329 1.227 -3.960 1.00 94.56 95 ASP A O 1
ATOM 746 N N . LEU A 1 96 ? 12.037 1.538 -2.144 1.00 95.38 96 LEU A N 1
ATOM 747 C CA . LEU A 1 96 ? 11.170 2.545 -2.768 1.00 95.38 96 LEU A CA 1
ATOM 748 C C . LEU A 1 96 ? 11.959 3.817 -3.097 1.00 95.38 96 LEU A C 1
ATOM 750 O O . LEU A 1 96 ? 11.904 4.296 -4.228 1.00 95.38 96 LEU A O 1
ATOM 754 N N . VAL A 1 97 ? 12.779 4.299 -2.160 1.00 94.94 97 VAL A N 1
ATOM 755 C CA . VAL A 1 97 ? 13.671 5.454 -2.387 1.00 94.94 97 VAL A CA 1
ATOM 756 C C . VAL A 1 97 ? 14.642 5.179 -3.540 1.00 94.94 97 VAL A C 1
ATOM 758 O O . VAL A 1 97 ? 14.904 6.039 -4.385 1.00 94.94 97 VAL A O 1
ATOM 761 N N . THR A 1 98 ? 15.171 3.958 -3.615 1.00 96.56 98 THR A N 1
ATOM 762 C CA . THR A 1 98 ? 16.069 3.550 -4.698 1.00 96.56 98 THR A CA 1
ATOM 763 C C . THR A 1 98 ? 15.343 3.496 -6.042 1.00 96.56 98 THR A C 1
ATOM 765 O O . THR A 1 98 ? 15.891 3.960 -7.044 1.00 96.56 98 THR A O 1
ATOM 768 N N . ALA A 1 99 ? 14.116 2.975 -6.076 1.00 96.94 99 ALA A N 1
ATOM 769 C CA . ALA A 1 99 ? 13.285 2.949 -7.274 1.00 96.94 99 ALA A CA 1
ATOM 770 C C . ALA A 1 99 ? 12.951 4.370 -7.762 1.00 96.94 99 ALA A C 1
ATOM 772 O O . ALA A 1 99 ? 13.128 4.665 -8.944 1.00 96.94 99 ALA A O 1
ATOM 773 N N . GLU A 1 100 ? 12.581 5.274 -6.853 1.00 96.38 100 GLU A N 1
ATOM 774 C CA . GLU A 1 100 ? 12.331 6.691 -7.145 1.00 96.38 100 GLU A CA 1
ATOM 775 C C . GLU A 1 100 ? 13.571 7.404 -7.691 1.00 96.38 100 GLU A C 1
ATOM 777 O O . GLU A 1 100 ? 13.480 8.168 -8.655 1.00 96.38 100 GLU A O 1
ATOM 782 N N . ARG A 1 101 ? 14.752 7.141 -7.118 1.00 97.44 101 ARG A N 1
ATOM 783 C CA . ARG A 1 101 ? 16.023 7.670 -7.632 1.00 97.44 101 ARG A CA 1
ATOM 784 C C . ARG A 1 101 ? 16.265 7.216 -9.071 1.00 97.44 101 ARG A C 1
ATOM 786 O O . ARG A 1 101 ? 16.590 8.043 -9.921 1.00 97.44 101 ARG A O 1
ATOM 793 N N . ILE A 1 102 ? 16.117 5.918 -9.345 1.00 96.31 102 ILE A N 1
ATOM 794 C CA . ILE A 1 102 ? 16.301 5.364 -10.694 1.00 96.31 102 ILE A CA 1
ATOM 795 C C . ILE A 1 102 ? 15.313 6.016 -11.665 1.00 96.31 102 ILE A C 1
ATOM 797 O O . ILE A 1 102 ? 15.724 6.468 -12.730 1.00 96.31 102 ILE A O 1
ATOM 801 N N . TRP A 1 103 ? 14.040 6.129 -11.280 1.00 96.88 103 TRP A N 1
ATOM 802 C CA . TRP A 1 103 ? 13.004 6.778 -12.081 1.00 96.88 103 TRP A CA 1
ATOM 803 C C . TRP A 1 103 ? 13.319 8.242 -12.395 1.00 96.88 103 TRP A C 1
ATOM 805 O O . TRP A 1 103 ? 13.267 8.654 -13.553 1.00 96.88 103 TRP A O 1
ATOM 815 N N . ASN A 1 104 ? 13.698 9.030 -11.389 1.00 96.19 104 ASN A N 1
ATOM 816 C CA . ASN A 1 104 ? 14.016 10.443 -11.577 1.00 96.19 104 ASN A CA 1
ATOM 817 C C . ASN A 1 104 ? 15.212 10.663 -12.505 1.00 96.19 104 ASN A C 1
ATOM 819 O O . ASN A 1 104 ? 15.227 11.650 -13.235 1.00 96.19 104 ASN A O 1
ATOM 823 N N . ASN A 1 105 ? 16.167 9.732 -12.530 1.00 93.75 105 ASN A N 1
ATOM 824 C CA . ASN A 1 105 ? 17.297 9.803 -13.449 1.00 93.75 105 ASN A CA 1
ATOM 825 C C . ASN A 1 105 ? 16.893 9.567 -14.911 1.00 93.75 105 ASN A C 1
ATOM 827 O O . ASN A 1 105 ? 17.568 10.069 -15.797 1.00 93.75 105 ASN A O 1
ATOM 831 N N . VAL A 1 106 ? 15.828 8.804 -15.180 1.00 93.94 106 VAL A N 1
ATOM 832 C CA . VAL A 1 106 ? 15.519 8.293 -16.532 1.00 93.94 106 VAL A CA 1
ATOM 833 C C . VAL A 1 106 ? 14.219 8.827 -17.132 1.00 93.94 106 VAL A C 1
ATOM 835 O O . VAL A 1 106 ? 14.030 8.737 -18.346 1.00 93.94 106 VAL A O 1
ATOM 838 N N . LYS A 1 107 ? 13.307 9.380 -16.324 1.00 92.31 107 LYS A N 1
ATOM 839 C CA . LYS A 1 107 ? 11.964 9.792 -16.772 1.00 92.31 107 LYS A CA 1
ATOM 840 C C . LYS A 1 107 ? 11.991 10.829 -17.902 1.00 92.31 107 LYS A C 1
ATOM 842 O O . LYS A 1 107 ? 11.211 10.703 -18.845 1.00 92.31 107 LYS A O 1
ATOM 847 N N . ASP A 1 108 ? 12.955 11.748 -17.875 1.00 92.56 108 ASP A N 1
ATOM 848 C CA . ASP A 1 108 ? 13.090 12.842 -18.850 1.00 92.56 108 ASP A CA 1
ATOM 849 C C . ASP A 1 108 ? 14.109 12.535 -19.965 1.00 92.56 108 ASP A C 1
ATOM 851 O O . ASP A 1 108 ? 14.266 13.306 -20.910 1.00 92.56 108 ASP A O 1
ATOM 855 N N . MET A 1 109 ? 14.788 11.384 -19.897 1.00 91.31 109 MET A N 1
ATOM 856 C CA . MET A 1 109 ? 15.733 10.948 -20.927 1.00 91.31 109 MET A CA 1
ATOM 857 C C . MET A 1 109 ? 14.980 10.437 -22.163 1.00 91.31 109 MET A C 1
ATOM 859 O O . MET A 1 109 ? 14.146 9.530 -22.064 1.00 91.31 109 MET A O 1
ATOM 863 N N . GLY A 1 110 ? 15.243 11.032 -23.330 1.00 86.75 110 GLY A N 1
ATOM 864 C CA . GLY A 1 110 ? 14.541 10.721 -24.584 1.00 86.75 110 GLY A CA 1
ATOM 865 C C . GLY A 1 110 ? 14.961 9.406 -25.252 1.00 86.75 110 GLY A C 1
ATOM 866 O O . GLY A 1 110 ? 14.207 8.860 -26.049 1.00 86.75 110 GLY A O 1
ATOM 867 N N . ASP A 1 111 ? 16.137 8.881 -24.914 1.00 88.31 111 ASP A N 1
ATOM 868 C CA . ASP A 1 111 ? 16.700 7.624 -25.425 1.00 88.31 111 ASP A CA 1
ATOM 869 C C . ASP A 1 111 ? 16.250 6.386 -24.630 1.00 88.31 111 ASP A C 1
ATOM 871 O O . ASP A 1 111 ? 16.532 5.251 -25.018 1.00 88.31 111 ASP A O 1
ATOM 875 N N . ILE A 1 112 ? 15.524 6.586 -23.528 1.00 93.25 112 ILE A N 1
ATOM 876 C CA . ILE A 1 112 ? 15.001 5.503 -22.700 1.00 93.25 112 ILE A CA 1
ATOM 877 C C . ILE A 1 112 ? 13.634 5.051 -23.215 1.00 93.25 112 ILE A C 1
ATOM 879 O O . ILE A 1 112 ? 12.697 5.842 -23.334 1.00 93.25 112 ILE A O 1
ATOM 883 N N . SER A 1 113 ? 13.510 3.742 -23.442 1.00 93.00 113 SER A N 1
ATOM 884 C CA . SER A 1 113 ? 12.284 3.083 -23.896 1.00 93.00 113 SER A CA 1
ATOM 885 C C . SER A 1 113 ? 11.052 3.466 -23.066 1.00 93.00 113 SER A C 1
ATOM 887 O O . SER A 1 113 ? 11.035 3.327 -21.839 1.00 93.00 113 SER A O 1
ATOM 889 N N . GLY A 1 114 ? 9.978 3.887 -23.743 1.00 93.94 114 GLY A N 1
ATOM 890 C CA . GLY A 1 114 ? 8.694 4.188 -23.101 1.00 93.94 114 GLY A CA 1
ATOM 891 C C . GLY A 1 114 ? 8.096 2.975 -22.381 1.00 93.94 114 GLY A C 1
ATOM 892 O O . GLY A 1 114 ? 7.584 3.107 -21.274 1.00 93.94 114 GLY A O 1
ATOM 893 N N . ALA A 1 115 ? 8.264 1.776 -22.945 1.00 94.12 115 ALA A N 1
ATOM 894 C CA . ALA A 1 115 ? 7.804 0.536 -22.325 1.00 94.12 115 ALA A CA 1
ATOM 895 C C . ALA A 1 115 ? 8.595 0.189 -21.052 1.00 94.12 115 ALA A C 1
ATOM 897 O O . ALA A 1 115 ? 8.047 -0.404 -20.125 1.00 94.12 115 ALA A O 1
ATOM 898 N N . PHE A 1 116 ? 9.879 0.556 -20.971 1.00 95.31 116 PHE A N 1
ATOM 899 C CA . PHE A 1 116 ? 10.615 0.473 -19.708 1.00 95.31 116 PHE A CA 1
ATOM 900 C C . PHE A 1 116 ? 10.047 1.460 -18.683 1.00 95.31 116 PHE A C 1
ATOM 902 O O . PHE A 1 116 ? 9.807 1.068 -17.541 1.00 95.31 116 PHE A O 1
ATOM 909 N N . LYS A 1 117 ? 9.800 2.715 -19.090 1.00 95.19 117 LYS A N 1
ATOM 910 C CA . LYS A 1 117 ? 9.279 3.751 -18.189 1.00 95.19 117 LYS A CA 1
ATOM 911 C C . LYS A 1 117 ? 7.938 3.345 -17.576 1.00 95.19 117 LYS A C 1
ATOM 913 O O . LYS A 1 117 ? 7.760 3.461 -16.370 1.00 95.19 117 LYS A O 1
ATOM 918 N N . GLU A 1 118 ? 7.040 2.803 -18.390 1.00 95.69 118 GLU A N 1
ATOM 919 C CA . GLU A 1 118 ? 5.752 2.279 -17.936 1.00 95.69 118 GLU A CA 1
ATOM 920 C C . GLU A 1 118 ? 5.916 1.154 -16.903 1.00 95.69 118 GLU A C 1
ATOM 922 O O . GLU A 1 118 ? 5.333 1.214 -15.823 1.00 95.69 118 GLU A O 1
ATOM 927 N N . GLN A 1 119 ? 6.751 0.148 -17.186 1.00 96.12 119 GLN A N 1
ATOM 928 C CA . GLN A 1 119 ? 6.969 -0.955 -16.244 1.00 96.12 119 GLN A CA 1
ATOM 929 C C . GLN A 1 119 ? 7.606 -0.483 -14.933 1.00 96.12 119 GLN A C 1
ATOM 931 O O . GLN A 1 119 ? 7.229 -0.972 -13.869 1.00 96.12 119 GLN A O 1
ATOM 936 N N . MET A 1 120 ? 8.534 0.475 -14.995 1.00 96.19 120 MET A N 1
ATOM 937 C CA . MET A 1 120 ? 9.145 1.065 -13.804 1.00 96.19 120 MET A CA 1
ATOM 938 C C . MET A 1 120 ? 8.120 1.843 -12.970 1.00 96.19 120 MET A C 1
ATOM 940 O O . MET A 1 120 ? 8.112 1.718 -11.748 1.00 96.19 120 MET A O 1
ATOM 944 N N . TRP A 1 121 ? 7.223 2.591 -13.617 1.00 96.00 121 TRP A N 1
A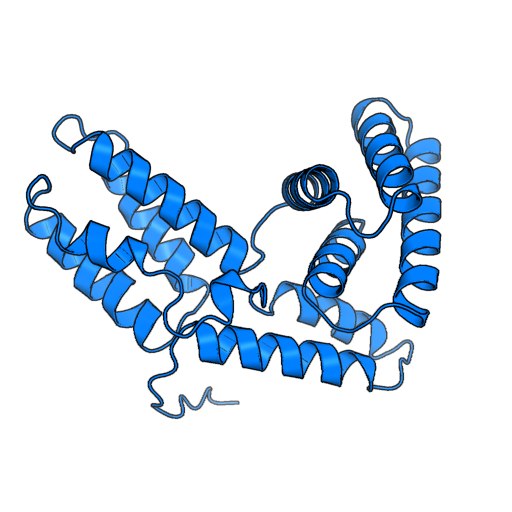TOM 945 C CA . TRP A 1 121 ? 6.133 3.300 -12.946 1.00 96.00 121 TRP A CA 1
ATOM 946 C C . TRP A 1 121 ? 5.178 2.340 -12.226 1.00 96.00 121 TRP A C 1
ATOM 948 O O . TRP A 1 121 ? 4.875 2.540 -11.050 1.00 96.00 121 TRP A O 1
ATOM 958 N N . ILE A 1 122 ? 4.758 1.261 -12.898 1.00 96.25 122 ILE A N 1
ATOM 959 C CA . ILE A 1 122 ? 3.909 0.225 -12.290 1.00 96.25 122 ILE A CA 1
ATOM 960 C C . ILE A 1 122 ? 4.629 -0.416 -11.100 1.00 96.25 122 ILE A C 1
ATOM 962 O O . ILE A 1 122 ? 4.048 -0.536 -10.025 1.00 96.25 122 ILE A O 1
ATOM 966 N N . PHE A 1 123 ? 5.906 -0.770 -11.261 1.00 96.75 123 PHE A N 1
ATOM 967 C CA . PHE A 1 123 ? 6.702 -1.366 -10.189 1.00 96.75 123 PHE A CA 1
ATOM 968 C C . PHE A 1 123 ? 6.839 -0.445 -8.964 1.00 96.75 123 PHE A C 1
ATOM 970 O O . PHE A 1 123 ? 6.760 -0.901 -7.827 1.00 96.75 123 PHE A O 1
ATOM 977 N N . MET A 1 124 ? 7.013 0.863 -9.169 1.00 96.19 124 MET A N 1
ATOM 978 C CA . MET A 1 124 ? 7.011 1.827 -8.064 1.00 96.19 124 MET A CA 1
ATOM 979 C C . MET A 1 124 ? 5.664 1.872 -7.340 1.00 96.19 124 MET A C 1
ATOM 981 O O . MET A 1 124 ? 5.642 1.981 -6.115 1.00 96.19 124 MET A O 1
ATOM 985 N N . GLY A 1 125 ? 4.555 1.747 -8.075 1.00 95.12 125 GLY A N 1
ATOM 986 C CA . GLY A 1 125 ? 3.225 1.564 -7.493 1.00 95.12 125 GLY A CA 1
ATOM 987 C C . GLY A 1 125 ? 3.150 0.314 -6.613 1.00 95.12 125 GLY A C 1
ATOM 988 O O . GLY A 1 125 ? 2.739 0.411 -5.460 1.00 95.12 125 GLY A O 1
ATOM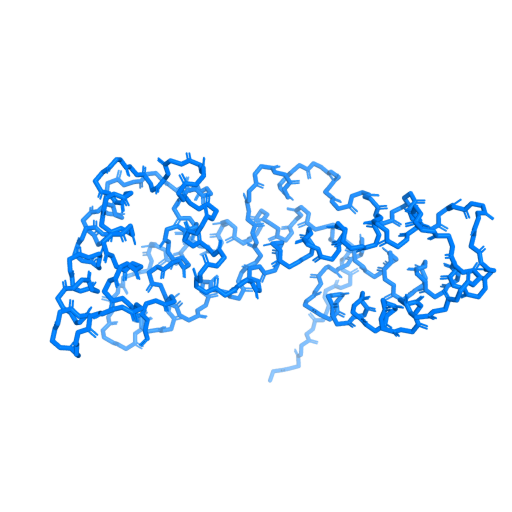 989 N N . GLU A 1 126 ? 3.646 -0.824 -7.109 1.00 95.69 126 GLU A N 1
ATOM 990 C CA . GLU A 1 126 ? 3.704 -2.085 -6.353 1.00 95.69 126 GLU A CA 1
ATOM 991 C C . GLU A 1 126 ? 4.550 -1.957 -5.075 1.00 95.69 126 GLU A C 1
ATOM 993 O O . GLU A 1 126 ? 4.167 -2.489 -4.037 1.00 95.69 126 GLU A O 1
ATOM 998 N N . LEU A 1 127 ? 5.684 -1.244 -5.112 1.00 96.44 127 LEU A N 1
ATOM 999 C CA . LEU A 1 127 ? 6.494 -0.982 -3.914 1.00 96.44 127 LEU A CA 1
ATOM 1000 C C . LEU A 1 127 ? 5.784 -0.058 -2.924 1.00 96.44 127 LEU A C 1
ATOM 1002 O O . LEU A 1 127 ? 5.840 -0.283 -1.715 1.00 96.44 127 LEU A O 1
ATOM 1006 N N . LYS A 1 128 ? 5.122 0.987 -3.423 1.00 95.69 128 LYS A N 1
ATOM 1007 C CA . LYS A 1 128 ? 4.382 1.937 -2.590 1.00 95.69 128 LYS A CA 1
ATOM 1008 C C . LYS A 1 128 ? 3.223 1.255 -1.868 1.00 95.69 128 LYS A C 1
ATOM 1010 O O . LYS A 1 128 ? 3.006 1.520 -0.685 1.00 95.69 128 LYS A O 1
ATOM 1015 N N . GLU A 1 129 ? 2.522 0.360 -2.555 1.00 94.94 129 GLU A N 1
ATOM 1016 C CA . GLU A 1 129 ? 1.495 -0.492 -1.961 1.00 94.94 129 GLU A CA 1
ATOM 1017 C C . GLU A 1 129 ? 2.111 -1.486 -0.965 1.00 94.94 129 GLU A C 1
ATOM 1019 O O . GLU A 1 129 ? 1.676 -1.538 0.186 1.00 94.94 129 GLU A O 1
ATOM 1024 N N . PHE A 1 130 ? 3.183 -2.194 -1.341 1.00 96.56 130 PHE A N 1
ATOM 1025 C CA . PHE A 1 130 ? 3.859 -3.143 -0.453 1.00 96.56 130 PHE A CA 1
ATOM 1026 C C . PHE A 1 130 ? 4.323 -2.506 0.861 1.00 96.56 130 PHE A C 1
ATOM 1028 O O . PHE A 1 130 ? 4.190 -3.117 1.913 1.00 96.56 130 PHE A O 1
ATOM 1035 N N . PHE A 1 131 ? 4.831 -1.275 0.842 1.00 96.12 131 PHE A N 1
ATOM 1036 C CA . PHE A 1 131 ? 5.270 -0.574 2.054 1.00 96.12 131 PHE A CA 1
ATOM 1037 C C . PHE A 1 131 ? 4.189 0.306 2.697 1.00 96.12 131 PHE A C 1
ATOM 1039 O O . PHE A 1 131 ? 4.502 1.084 3.595 1.00 96.12 131 PHE A O 1
ATOM 1046 N N . ASN A 1 132 ? 2.926 0.215 2.260 1.00 95.19 132 ASN A N 1
ATOM 1047 C CA . ASN A 1 132 ? 1.812 1.026 2.771 1.00 95.19 132 ASN A CA 1
ATOM 1048 C C . ASN A 1 132 ? 2.071 2.552 2.746 1.00 95.19 132 ASN A C 1
ATOM 1050 O O . ASN A 1 132 ? 1.475 3.318 3.518 1.00 95.19 132 ASN A O 1
ATOM 1054 N N . ALA A 1 133 ? 2.913 3.006 1.813 1.00 93.94 133 ALA A N 1
ATOM 1055 C CA . ALA A 1 133 ? 3.397 4.382 1.692 1.00 93.94 133 ALA A CA 1
ATOM 1056 C C . ALA A 1 133 ? 2.406 5.330 0.980 1.00 93.94 133 ALA A C 1
ATOM 1058 O O . ALA A 1 133 ? 2.702 6.506 0.770 1.00 93.94 133 ALA A O 1
ATOM 1059 N N . GLY A 1 134 ? 1.220 4.836 0.609 1.00 91.62 134 GLY A N 1
ATOM 1060 C CA . GLY A 1 134 ? 0.138 5.645 0.046 1.00 91.62 134 GLY A CA 1
ATOM 1061 C C . GLY A 1 134 ? -0.472 6.648 1.024 1.00 91.62 134 GLY A C 1
ATOM 1062 O O . GLY A 1 134 ? -0.508 6.428 2.238 1.00 91.62 134 GLY A O 1
ATOM 1063 N N . GLY A 1 135 ? -0.977 7.758 0.485 1.00 93.12 135 GLY 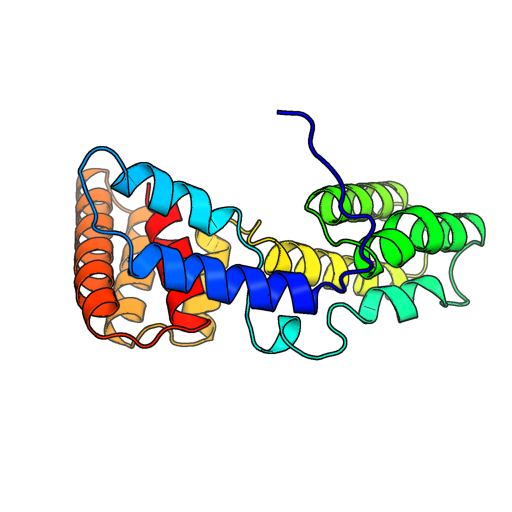A N 1
ATOM 1064 C CA . GLY A 1 135 ? -1.731 8.750 1.257 1.00 93.12 135 GLY A CA 1
ATOM 1065 C C . GLY A 1 135 ? -3.113 8.238 1.679 1.00 93.12 135 GLY A C 1
ATOM 1066 O O . GLY A 1 135 ? -3.572 7.201 1.202 1.00 93.12 135 GLY A O 1
ATOM 1067 N N . LEU A 1 136 ? -3.800 8.980 2.557 1.00 94.50 136 LEU A N 1
ATOM 1068 C CA . LEU A 1 136 ? -5.175 8.653 2.963 1.00 94.50 136 LEU A CA 1
ATOM 1069 C C . LEU A 1 136 ? -6.111 8.532 1.751 1.00 94.50 136 LEU A C 1
ATOM 1071 O O . LEU A 1 136 ? -6.893 7.591 1.677 1.00 94.50 136 LEU A O 1
ATOM 1075 N N . ASP A 1 137 ? -5.999 9.454 0.795 1.00 94.69 137 ASP A N 1
ATOM 1076 C CA . ASP A 1 137 ? -6.912 9.515 -0.351 1.00 94.69 137 ASP A CA 1
ATOM 1077 C C . ASP A 1 137 ? -6.743 8.305 -1.269 1.00 94.69 137 ASP A C 1
ATOM 1079 O O . ASP A 1 137 ? -7.727 7.708 -1.687 1.00 94.69 137 ASP A O 1
ATOM 1083 N N . GLU A 1 138 ? -5.499 7.880 -1.498 1.00 94.25 138 GLU A N 1
ATOM 1084 C CA . GLU A 1 138 ? -5.195 6.661 -2.253 1.00 94.25 138 GLU A CA 1
ATOM 1085 C C . GLU A 1 138 ? -5.732 5.411 -1.542 1.00 94.25 138 GLU A C 1
ATOM 1087 O O . GLU A 1 138 ? -6.293 4.528 -2.183 1.00 94.25 138 GLU A O 1
ATOM 1092 N N . LYS A 1 139 ? -5.602 5.348 -0.210 1.00 94.88 139 LYS A N 1
ATOM 1093 C CA . LYS A 1 139 ? -6.091 4.219 0.598 1.00 94.88 139 LYS A CA 1
ATOM 1094 C C . LYS A 1 139 ? -7.616 4.118 0.588 1.00 94.88 139 LYS A C 1
ATOM 1096 O O . LYS A 1 139 ? -8.148 3.017 0.481 1.00 94.88 139 LYS A O 1
ATOM 1101 N N . ILE A 1 140 ? -8.316 5.248 0.697 1.00 95.75 140 ILE A N 1
ATOM 1102 C CA . ILE A 1 140 ? -9.780 5.274 0.614 1.00 95.75 140 ILE A CA 1
ATOM 1103 C C . ILE A 1 140 ? -10.233 4.910 -0.803 1.00 95.75 140 ILE A C 1
ATOM 1105 O O . ILE A 1 140 ? -11.123 4.079 -0.946 1.00 95.75 140 ILE A O 1
ATOM 1109 N N . ASP A 1 141 ? -9.626 5.483 -1.845 1.00 95.25 141 ASP A N 1
ATOM 1110 C CA . ASP A 1 141 ? -9.965 5.166 -3.239 1.00 95.25 141 ASP A CA 1
ATOM 1111 C C . ASP A 1 141 ? -9.785 3.667 -3.551 1.00 95.25 141 ASP A C 1
ATOM 1113 O O . ASP A 1 141 ? -10.668 3.049 -4.149 1.00 95.25 141 ASP A O 1
ATOM 1117 N N . ASP A 1 142 ? -8.700 3.049 -3.075 1.00 93.56 142 ASP A N 1
ATOM 1118 C CA . ASP A 1 142 ? -8.481 1.601 -3.184 1.00 93.56 142 ASP A CA 1
ATOM 1119 C C . ASP A 1 142 ? -9.578 0.786 -2.474 1.00 93.56 142 ASP A C 1
ATOM 1121 O O . ASP A 1 142 ? -10.174 -0.112 -3.074 1.00 93.56 142 ASP A O 1
ATOM 1125 N N . ALA A 1 143 ? -9.917 1.135 -1.228 1.00 95.00 143 ALA A N 1
ATOM 1126 C CA . ALA A 1 143 ? -10.981 0.455 -0.488 1.00 95.00 143 ALA A CA 1
ATOM 1127 C C . ALA A 1 143 ? -12.360 0.619 -1.150 1.00 95.00 143 ALA A C 1
ATOM 1129 O O . ALA A 1 143 ? -13.125 -0.343 -1.232 1.00 95.00 143 ALA A O 1
ATOM 1130 N N . LEU A 1 144 ? -12.669 1.802 -1.692 1.00 96.06 144 LEU A N 1
ATOM 1131 C CA . LEU A 1 144 ? -13.911 2.060 -2.427 1.00 96.06 144 LEU A CA 1
ATOM 1132 C C . LEU A 1 144 ? -14.014 1.203 -3.695 1.00 96.06 144 LEU A C 1
ATOM 1134 O O . LEU A 1 144 ? -15.082 0.647 -3.968 1.00 96.06 144 LEU A O 1
ATOM 1138 N N . LYS A 1 145 ? -12.915 1.063 -4.449 1.00 95.00 145 LYS A N 1
ATOM 1139 C CA . LYS A 1 145 ? -12.841 0.205 -5.645 1.00 95.00 145 LYS A CA 1
ATOM 1140 C C . LYS A 1 145 ? -13.030 -1.272 -5.309 1.00 95.00 145 LYS A C 1
ATOM 1142 O O . LYS A 1 145 ? -13.664 -1.988 -6.080 1.00 95.00 145 LYS A O 1
ATOM 1147 N N . LYS A 1 146 ? -12.512 -1.709 -4.159 1.00 93.44 146 LYS A N 1
ATOM 1148 C CA . LYS A 1 146 ? -12.652 -3.083 -3.652 1.00 93.44 146 LYS A CA 1
ATOM 1149 C C . LYS A 1 146 ? -13.992 -3.341 -2.950 1.00 93.44 146 LYS A C 1
ATOM 1151 O O . LYS A 1 146 ? -14.354 -4.492 -2.741 1.00 93.44 146 LYS A O 1
ATOM 1156 N N . GLY A 1 147 ? -14.760 -2.292 -2.642 1.00 94.12 147 GLY A N 1
ATOM 1157 C CA . GLY A 1 147 ? -16.043 -2.403 -1.941 1.00 94.12 147 GLY A CA 1
ATOM 1158 C C . GLY A 1 147 ? -15.895 -2.746 -0.456 1.00 94.12 147 GLY A C 1
ATOM 1159 O O . GLY A 1 147 ? -16.755 -3.416 0.109 1.00 94.12 147 GLY A O 1
ATOM 1160 N N . GLU A 1 148 ? -14.802 -2.305 0.160 1.00 94.56 148 GLU A N 1
ATOM 1161 C CA . GLU A 1 148 ? -14.387 -2.681 1.509 1.00 94.56 148 GLU A CA 1
ATOM 1162 C C . GLU A 1 148 ? -14.544 -1.547 2.533 1.00 94.56 148 GLU A C 1
ATOM 1164 O O . GLU A 1 148 ? -14.587 -0.376 2.158 1.00 94.56 148 GLU A O 1
ATOM 1169 N N . PRO A 1 149 ? -14.548 -1.865 3.841 1.00 94.81 149 PRO A N 1
ATOM 1170 C CA . PR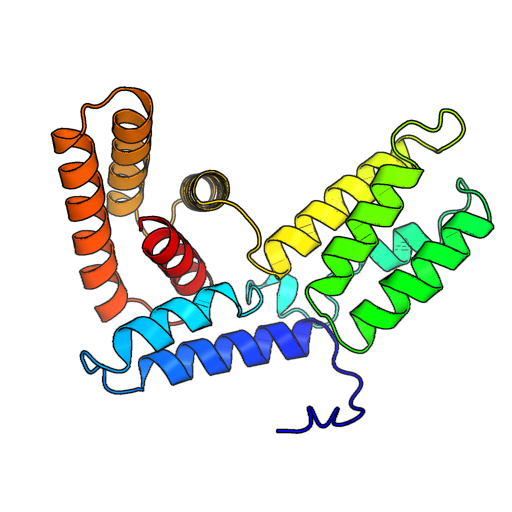O A 1 149 ? -14.767 -3.201 4.407 1.00 94.81 149 PRO A CA 1
ATOM 1171 C C . PRO A 1 149 ? -16.202 -3.716 4.223 1.00 94.81 149 PRO A C 1
ATOM 1173 O O . PRO A 1 149 ? -16.426 -4.922 4.231 1.00 94.81 149 PRO A O 1
ATOM 1176 N N . ASP A 1 150 ? -17.170 -2.814 4.059 1.00 95.38 150 ASP A N 1
ATOM 1177 C CA . ASP A 1 150 ? -18.580 -3.126 3.847 1.00 95.38 150 ASP A CA 1
ATOM 1178 C C . ASP A 1 150 ? -19.307 -1.951 3.159 1.00 95.38 150 ASP A C 1
ATOM 1180 O O . ASP A 1 150 ? -18.756 -0.861 2.965 1.00 95.38 150 ASP A O 1
ATOM 1184 N N . GLY A 1 151 ? -20.575 -2.158 2.789 1.00 93.00 151 GLY A N 1
ATOM 1185 C CA . GLY A 1 151 ? -21.374 -1.139 2.104 1.00 93.00 151 GLY A CA 1
ATOM 1186 C C . GLY A 1 151 ? -21.661 0.118 2.937 1.00 93.00 151 GLY A C 1
ATOM 1187 O O . GLY A 1 151 ? -21.812 1.198 2.365 1.00 93.00 151 GLY A O 1
ATOM 1188 N N . ALA A 1 152 ? -21.711 0.015 4.269 1.00 94.56 152 ALA A N 1
ATOM 1189 C CA . ALA A 1 152 ? -21.921 1.170 5.138 1.00 94.56 152 ALA A CA 1
ATOM 1190 C C . ALA A 1 152 ? -20.648 2.023 5.221 1.00 94.56 152 ALA A C 1
ATOM 1192 O O . ALA A 1 152 ? -20.710 3.242 5.048 1.00 94.56 152 ALA A O 1
ATOM 1193 N N . ALA A 1 153 ? -19.488 1.386 5.383 1.00 95.69 153 ALA A N 1
ATOM 1194 C CA . ALA A 1 153 ? -18.192 2.045 5.342 1.00 95.69 153 ALA A CA 1
ATOM 1195 C C . ALA A 1 153 ? -17.969 2.771 4.013 1.00 95.69 153 ALA A C 1
ATOM 1197 O O . ALA A 1 153 ? -17.502 3.908 4.019 1.00 95.69 153 ALA A O 1
ATOM 1198 N N . LYS A 1 154 ? -18.369 2.163 2.888 1.00 95.62 154 LYS A N 1
ATOM 1199 C CA . LYS A 1 154 ? -18.315 2.798 1.567 1.00 95.62 154 LYS A CA 1
ATOM 1200 C C . LYS A 1 154 ? -19.036 4.150 1.549 1.00 95.62 154 LYS A C 1
ATOM 1202 O O . LYS A 1 154 ? -18.424 5.164 1.222 1.00 95.62 154 LYS A O 1
ATOM 1207 N N . GLY A 1 155 ? -20.306 4.178 1.958 1.00 95.81 155 GLY A N 1
ATOM 1208 C CA . GLY A 1 155 ? -21.089 5.418 1.989 1.00 95.81 155 GLY A CA 1
ATOM 1209 C C . GLY A 1 155 ? -20.512 6.463 2.950 1.00 95.81 155 GLY A C 1
ATOM 1210 O O . GLY A 1 155 ? -20.526 7.659 2.661 1.00 95.81 155 GLY A O 1
ATOM 1211 N N . LEU A 1 156 ? -19.946 6.024 4.079 1.00 97.12 156 LEU A N 1
ATOM 1212 C CA . LEU A 1 156 ? -19.283 6.920 5.026 1.00 97.12 156 LEU A CA 1
ATOM 1213 C C . LEU A 1 156 ? -17.974 7.503 4.469 1.00 97.12 156 LEU A C 1
ATOM 1215 O O . LEU A 1 156 ? -17.708 8.685 4.676 1.00 97.12 156 LEU A O 1
ATOM 1219 N N . MET A 1 157 ? -17.179 6.710 3.747 1.00 96.94 157 MET A N 1
ATOM 1220 C CA . MET A 1 157 ? -15.953 7.158 3.077 1.00 96.94 157 MET A CA 1
ATOM 1221 C C . MET A 1 157 ? -16.247 8.160 1.955 1.00 96.94 157 MET A C 1
ATOM 1223 O O . MET A 1 157 ? -15.603 9.206 1.888 1.00 96.94 157 MET A O 1
ATOM 1227 N N . GLU A 1 158 ? -17.256 7.892 1.121 1.00 95.19 158 GLU A N 1
ATOM 1228 C CA . GLU A 1 158 ? -17.728 8.830 0.091 1.00 95.19 158 GLU A CA 1
ATOM 1229 C C . GLU A 1 158 ? -18.212 10.147 0.721 1.00 95.19 158 GLU A C 1
ATOM 1231 O O . GLU A 1 158 ? -17.835 11.236 0.277 1.00 95.19 158 GLU A O 1
ATOM 1236 N N . GLY A 1 159 ? -18.980 10.054 1.813 1.00 93.88 159 GLY A N 1
ATOM 1237 C CA . GLY A 1 159 ? -19.412 11.215 2.589 1.00 93.88 159 GLY A CA 1
ATOM 1238 C C . GLY A 1 159 ? -18.239 12.006 3.171 1.00 93.88 159 GLY A C 1
ATOM 1239 O O . GLY A 1 159 ? -18.213 13.231 3.082 1.00 93.88 159 GLY A O 1
ATOM 1240 N N . PHE A 1 160 ? -17.225 11.331 3.714 1.00 94.81 160 PHE A N 1
ATOM 1241 C CA . PHE A 1 160 ? -16.018 11.994 4.200 1.00 94.81 160 PHE A CA 1
ATOM 1242 C C . PHE A 1 160 ? -15.256 12.713 3.096 1.00 94.81 160 PHE A C 1
ATOM 1244 O O . PHE A 1 160 ? -14.836 13.844 3.321 1.00 94.81 160 PHE A O 1
ATOM 1251 N N . PHE A 1 161 ? -15.103 12.122 1.910 1.00 91.81 161 PHE A N 1
ATOM 1252 C CA . PHE A 1 161 ? -14.468 12.821 0.795 1.00 91.81 161 PHE A CA 1
ATOM 1253 C C . PHE A 1 161 ? -15.228 14.081 0.394 1.00 91.81 161 PHE A C 1
ATOM 1255 O O . PHE A 1 161 ? -14.607 15.130 0.211 1.00 91.81 161 PHE A O 1
ATOM 1262 N N . HIS A 1 162 ? -16.558 14.015 0.331 1.00 91.69 162 HIS A N 1
ATOM 1263 C CA . HIS A 1 162 ? -17.370 15.200 0.073 1.00 91.69 162 HIS A CA 1
ATOM 1264 C C . HIS A 1 162 ? -17.084 16.311 1.097 1.00 91.69 162 HIS A C 1
ATOM 1266 O O . HIS A 1 162 ? -16.730 17.432 0.726 1.00 91.69 162 HIS A O 1
ATOM 1272 N N . GLU A 1 163 ? -17.136 15.984 2.390 1.00 93.06 163 GLU A N 1
ATOM 1273 C CA . GLU A 1 163 ? -16.897 16.950 3.467 1.00 93.06 163 GLU A CA 1
ATOM 1274 C C . GLU A 1 163 ? -15.442 17.437 3.528 1.00 93.06 163 GLU A C 1
ATOM 1276 O O . GLU A 1 163 ? -15.180 18.599 3.850 1.00 93.06 163 GLU A O 1
ATOM 1281 N N . LYS A 1 164 ? -14.471 16.583 3.190 1.00 89.44 164 LYS A N 1
ATOM 1282 C CA . LYS A 1 164 ? -13.048 16.938 3.144 1.00 89.44 164 LYS A CA 1
ATOM 1283 C C . LYS A 1 164 ? -12.796 18.076 2.153 1.00 89.44 164 LYS A C 1
ATOM 1285 O O . LYS A 1 164 ? -12.006 18.968 2.459 1.00 89.44 164 LYS A O 1
ATOM 1290 N N . HIS A 1 165 ? -13.475 18.058 1.006 1.00 87.44 165 HIS A N 1
ATOM 1291 C CA . HIS A 1 165 ? -13.278 19.034 -0.067 1.00 87.44 165 HIS A CA 1
ATOM 1292 C C . HIS A 1 165 ? -14.227 20.237 -0.005 1.00 87.44 165 HIS A C 1
ATOM 1294 O O . HIS A 1 165 ? -13.804 21.344 -0.331 1.00 87.44 165 HIS A O 1
ATOM 1300 N N . ALA A 1 166 ? -15.484 20.037 0.400 1.00 88.19 166 ALA A N 1
ATOM 1301 C CA . ALA A 1 166 ? -16.531 21.062 0.331 1.00 88.19 166 ALA A CA 1
ATOM 1302 C C . ALA A 1 166 ? -17.125 21.453 1.696 1.00 88.19 166 ALA A C 1
ATOM 1304 O O . ALA A 1 166 ? -17.810 22.469 1.802 1.00 88.19 166 ALA A O 1
ATOM 1305 N N . GLY A 1 167 ? -16.865 20.664 2.739 1.00 85.50 167 GLY A N 1
ATOM 1306 C CA . GLY A 1 167 ? -17.436 20.854 4.067 1.00 85.50 167 GLY A CA 1
ATOM 1307 C C . GLY A 1 167 ? -16.775 21.968 4.875 1.00 85.50 167 GLY A C 1
ATOM 1308 O O . GLY A 1 167 ? -15.667 22.435 4.590 1.00 85.50 167 GLY A O 1
ATOM 1309 N N . HIS A 1 168 ? -17.433 22.366 5.959 1.00 90.69 168 HIS A N 1
ATOM 1310 C CA . HIS A 1 168 ? -16.841 23.218 6.989 1.00 90.69 168 HIS A CA 1
ATOM 1311 C C . HIS A 1 168 ? -16.190 22.364 8.090 1.00 90.69 168 HIS A C 1
ATOM 1313 O O . HIS A 1 168 ? -16.332 21.145 8.136 1.00 90.69 168 HIS A O 1
ATOM 1319 N N . ALA A 1 169 ? -15.443 22.989 9.007 1.00 91.06 169 ALA A N 1
ATOM 1320 C CA . ALA A 1 169 ? -14.683 22.254 10.027 1.00 91.06 169 ALA A CA 1
ATOM 1321 C C . ALA A 1 169 ? -15.558 21.288 10.850 1.00 91.06 169 ALA A C 1
ATOM 1323 O O . ALA A 1 169 ? -15.175 20.141 11.058 1.00 91.06 169 ALA A O 1
ATOM 1324 N N . GLN A 1 170 ? -16.753 21.733 11.248 1.00 93.19 170 GLN A N 1
ATOM 1325 C CA . GLN A 1 170 ? -17.691 20.917 12.018 1.00 93.19 170 GLN A CA 1
ATOM 1326 C C . GLN A 1 170 ? -18.185 19.675 11.250 1.00 93.19 170 GLN A C 1
ATOM 1328 O O . GLN A 1 170 ? -18.141 18.575 11.793 1.00 93.19 170 GLN A O 1
ATOM 1333 N N . SER A 1 171 ? -18.583 19.812 9.980 1.00 93.69 171 SER A N 1
ATOM 1334 C CA . SER A 1 171 ? -19.103 18.686 9.194 1.00 93.69 171 SER A CA 1
ATOM 1335 C C . SER A 1 171 ? -18.011 17.658 8.882 1.00 93.69 171 SER A C 1
ATOM 1337 O O . SER A 1 171 ? -18.261 16.452 8.913 1.00 93.69 171 SER A O 1
ATOM 1339 N N . ARG A 1 172 ? -16.763 18.115 8.701 1.00 93.62 172 ARG A N 1
ATOM 1340 C CA . ARG A 1 172 ? -15.589 17.233 8.607 1.00 93.62 172 ARG A CA 1
ATOM 1341 C C . ARG A 1 172 ? -15.365 16.422 9.878 1.00 93.62 172 ARG A C 1
ATOM 1343 O O . ARG A 1 172 ? -15.164 15.213 9.792 1.00 93.62 172 ARG A O 1
ATOM 1350 N N . LEU A 1 173 ? -15.408 17.062 11.047 1.00 94.12 173 LEU A N 1
ATOM 1351 C CA . LEU A 1 173 ? -15.246 16.366 12.328 1.00 94.12 173 LEU A CA 1
ATOM 1352 C C . LEU A 1 173 ? -16.350 15.324 12.543 1.00 94.12 173 LEU A C 1
ATOM 1354 O O . LEU A 1 173 ? -16.067 14.208 12.975 1.00 94.12 173 LEU A O 1
ATOM 1358 N N . GLU A 1 174 ? -17.588 15.647 12.177 1.00 95.25 174 GLU A N 1
ATOM 1359 C CA . GLU A 1 174 ? -18.716 14.713 12.237 1.00 95.25 174 GLU A CA 1
ATOM 1360 C C . GLU A 1 174 ? -18.566 13.542 11.258 1.00 95.25 174 GLU A C 1
ATOM 1362 O O . GLU A 1 174 ? -18.907 12.405 11.592 1.00 95.25 174 GLU A O 1
ATOM 1367 N N . ALA A 1 175 ? -18.052 13.779 10.048 1.00 95.56 175 ALA A N 1
ATOM 1368 C CA . ALA A 1 175 ? -17.747 12.714 9.094 1.00 95.56 175 ALA A CA 1
ATOM 1369 C C . ALA A 1 175 ? -16.654 11.771 9.626 1.00 95.56 175 ALA A C 1
ATOM 1371 O O . ALA A 1 175 ? -16.843 10.555 9.617 1.00 95.56 175 ALA A O 1
ATOM 1372 N N . ILE A 1 176 ? -15.563 12.323 10.171 1.00 95.69 176 ILE A N 1
ATOM 1373 C CA . ILE A 1 176 ? -14.484 11.541 10.798 1.00 95.69 176 ILE A CA 1
ATOM 1374 C C . ILE A 1 176 ? -15.021 10.729 11.981 1.00 95.69 176 ILE A C 1
ATOM 1376 O O . ILE A 1 176 ? -14.716 9.543 12.096 1.00 95.69 176 ILE A O 1
ATOM 1380 N N . GLY A 1 177 ? -15.836 11.340 12.846 1.00 96.31 177 GLY A N 1
ATOM 1381 C CA . GLY A 1 177 ? -16.437 10.668 13.997 1.00 96.31 177 GLY A CA 1
ATOM 1382 C C . GLY A 1 177 ? -17.274 9.458 13.585 1.00 96.31 177 GLY A C 1
ATOM 1383 O O . GLY A 1 177 ? -17.055 8.362 14.095 1.00 96.31 177 GLY A O 1
ATOM 1384 N N . ARG A 1 178 ? -18.162 9.629 12.596 1.00 96.75 178 ARG A N 1
ATOM 1385 C CA . ARG A 1 178 ? -18.988 8.537 12.054 1.00 96.75 178 ARG A CA 1
ATOM 1386 C C . ARG A 1 178 ? -18.140 7.390 11.499 1.00 96.75 178 ARG A C 1
ATOM 1388 O O . ARG A 1 178 ? -18.399 6.237 11.832 1.00 96.75 178 ARG A O 1
ATOM 1395 N N . LEU A 1 179 ? -17.108 7.705 10.713 1.00 96.56 179 LEU A N 1
ATOM 1396 C CA . LEU A 1 179 ? -16.162 6.718 10.178 1.00 96.56 179 LEU A CA 1
ATOM 1397 C C . LEU A 1 179 ? -15.443 5.944 11.276 1.00 96.56 179 LEU A C 1
ATOM 1399 O O . LEU A 1 179 ? -15.427 4.716 11.256 1.00 96.56 179 LEU A O 1
ATOM 1403 N N . ARG A 1 180 ? -14.875 6.650 12.255 1.00 95.56 180 ARG A N 1
ATOM 1404 C CA . ARG A 1 180 ? -14.125 6.018 13.344 1.00 95.56 180 ARG A CA 1
ATOM 1405 C C . ARG A 1 180 ? -15.015 5.136 14.208 1.00 95.56 180 ARG A C 1
ATOM 1407 O O . ARG A 1 180 ? -14.587 4.048 14.586 1.00 95.56 180 ARG A O 1
ATOM 1414 N N . THR A 1 181 ? -16.245 5.564 14.497 1.00 96.50 181 THR A N 1
ATOM 1415 C CA . THR A 1 181 ? -17.217 4.737 15.223 1.00 96.50 181 THR A CA 1
ATOM 1416 C C . THR A 1 181 ? -17.556 3.477 14.433 1.00 96.50 181 THR A C 1
ATOM 1418 O O . THR A 1 181 ? -17.516 2.387 15.000 1.00 96.50 181 THR A O 1
ATOM 1421 N N . HIS A 1 182 ? -17.820 3.602 13.127 1.00 97.44 182 HIS A N 1
ATOM 1422 C CA . HIS A 1 182 ? -18.088 2.445 12.267 1.00 97.44 182 HIS A CA 1
ATOM 1423 C C . HIS A 1 182 ? -16.917 1.461 12.256 1.00 97.44 182 HIS A C 1
ATOM 1425 O O . HIS A 1 182 ? -17.104 0.282 12.540 1.00 97.44 182 HIS A O 1
ATOM 1431 N N . PHE A 1 183 ? -15.698 1.946 12.010 1.00 96.69 183 PHE A N 1
ATOM 1432 C CA . PHE A 1 183 ? -14.503 1.105 12.003 1.00 96.69 183 PHE A CA 1
ATOM 1433 C C . PHE A 1 183 ? -14.237 0.444 13.351 1.00 96.69 183 PHE A C 1
ATOM 1435 O O . PHE A 1 183 ? -13.921 -0.740 13.381 1.00 96.69 183 PHE A O 1
ATOM 1442 N N . SER A 1 184 ? -14.409 1.170 14.459 1.00 93.69 184 SER A N 1
ATOM 1443 C CA . SER A 1 184 ? -14.226 0.615 15.806 1.00 93.69 184 SER A CA 1
ATOM 1444 C C . SER A 1 184 ? -15.141 -0.584 16.041 1.00 93.69 184 SER A C 1
ATOM 1446 O O . SER A 1 184 ? -14.650 -1.636 16.435 1.00 93.69 184 SER A O 1
ATOM 1448 N N . ASN A 1 185 ? -16.429 -0.454 15.711 1.00 95.31 185 ASN A N 1
ATOM 1449 C CA . ASN A 1 185 ? -17.393 -1.548 15.834 1.00 95.31 185 ASN A CA 1
ATOM 1450 C C . ASN A 1 185 ? -17.056 -2.706 14.885 1.00 95.31 185 ASN A C 1
ATOM 1452 O O . ASN A 1 185 ? -17.093 -3.868 15.278 1.00 95.31 185 ASN A O 1
ATOM 1456 N N . TRP A 1 186 ? -16.694 -2.396 13.638 1.00 96.56 186 TRP A N 1
ATOM 1457 C CA . TRP A 1 186 ? -16.347 -3.409 12.645 1.00 96.56 186 TRP A CA 1
ATOM 1458 C C . TRP A 1 186 ? -15.114 -4.227 13.064 1.00 96.56 186 TRP A C 1
ATOM 1460 O O . TRP A 1 186 ? -15.105 -5.449 12.916 1.00 96.56 186 TRP A O 1
ATOM 1470 N N . PHE A 1 187 ? -14.094 -3.591 13.655 1.00 94.00 187 PHE A N 1
ATOM 1471 C CA . PHE A 1 187 ? -12.881 -4.275 14.117 1.00 94.00 187 PHE A CA 1
ATOM 1472 C C . PHE A 1 187 ? -13.122 -5.298 15.232 1.00 94.00 187 PHE A C 1
ATOM 1474 O O . PHE A 1 187 ? -12.289 -6.188 15.391 1.00 94.00 187 PHE A O 1
ATOM 1481 N N . GLU A 1 188 ? -14.202 -5.178 16.008 1.00 91.44 188 GLU A N 1
ATOM 1482 C CA . GLU A 1 188 ? -14.522 -6.130 17.080 1.00 91.44 188 GLU A CA 1
ATOM 1483 C C . GLU A 1 188 ? -14.982 -7.487 16.539 1.00 91.44 188 GLU A C 1
ATOM 1485 O O . GLU A 1 188 ? -14.787 -8.509 17.194 1.00 91.44 188 GLU A O 1
ATOM 1490 N N . THR A 1 189 ? -15.574 -7.501 15.343 1.00 92.12 189 THR A N 1
ATOM 1491 C CA . THR A 1 189 ? -16.174 -8.701 14.744 1.00 92.12 189 THR A CA 1
ATOM 1492 C C . THR A 1 189 ? -15.468 -9.181 13.481 1.00 92.12 189 THR A C 1
ATOM 1494 O O . THR A 1 189 ? -15.762 -10.274 13.008 1.00 92.12 189 THR A O 1
ATOM 1497 N N . ALA A 1 190 ? -14.594 -8.363 12.896 1.00 93.69 190 ALA A N 1
ATOM 1498 C CA . ALA A 1 190 ? -13.923 -8.683 11.645 1.00 93.69 190 ALA A CA 1
ATOM 1499 C C . ALA A 1 190 ? -12.830 -9.746 11.814 1.00 93.69 190 ALA A C 1
ATOM 1501 O O . ALA A 1 190 ? -12.082 -9.749 12.794 1.00 93.69 190 ALA A O 1
ATOM 1502 N N . ASP A 1 191 ? -12.684 -10.590 10.795 1.00 94.00 191 ASP A N 1
ATOM 1503 C CA . ASP A 1 191 ? -11.581 -11.540 10.705 1.00 94.00 191 ASP A CA 1
ATOM 1504 C C . ASP A 1 191 ? -10.254 -10.828 10.414 1.00 94.00 191 ASP A C 1
ATOM 1506 O O . ASP A 1 191 ? -10.189 -9.821 9.699 1.00 94.00 191 ASP A O 1
ATOM 1510 N N . HIS A 1 192 ? -9.164 -11.378 10.952 1.00 94.81 192 HIS A N 1
ATOM 1511 C CA . HIS A 1 192 ? -7.817 -10.923 10.614 1.00 94.81 192 HIS A CA 1
ATOM 1512 C C . HIS A 1 192 ? -7.522 -11.185 9.133 1.00 94.81 192 HIS A C 1
ATOM 1514 O O . HIS A 1 192 ? -7.760 -12.282 8.631 1.00 94.81 192 HIS A O 1
ATOM 1520 N N . GLY A 1 193 ? -6.979 -10.193 8.430 1.00 95.31 193 GLY A N 1
ATOM 1521 C CA . GLY A 1 193 ? -6.732 -10.304 6.996 1.00 95.31 193 GLY A CA 1
ATOM 1522 C C . GLY A 1 193 ? -6.520 -8.959 6.313 1.00 95.31 193 GLY A C 1
ATOM 1523 O O . GLY A 1 193 ? -6.505 -7.905 6.947 1.00 95.31 193 GLY A O 1
ATOM 1524 N N . GLU A 1 194 ? -6.318 -8.992 5.000 1.00 95.62 194 GLU A N 1
ATOM 1525 C CA . GLU A 1 194 ? -5.930 -7.810 4.219 1.00 95.62 194 GLU A CA 1
ATOM 1526 C C . GLU A 1 194 ? -6.966 -6.672 4.265 1.00 95.62 194 GLU A C 1
ATOM 1528 O O . GLU A 1 194 ? -6.590 -5.502 4.348 1.00 95.62 194 GLU A O 1
ATOM 1533 N N . VAL A 1 195 ? -8.262 -7.001 4.320 1.00 96.81 195 VAL A N 1
ATOM 1534 C CA . VAL A 1 195 ? -9.351 -6.023 4.494 1.00 96.81 195 VAL A CA 1
ATOM 1535 C C . VAL A 1 195 ? -9.215 -5.308 5.839 1.00 96.81 195 VAL A C 1
ATOM 1537 O O . VAL A 1 195 ? -9.353 -4.084 5.930 1.00 96.81 195 VAL A O 1
ATOM 1540 N N . MET A 1 196 ? -8.885 -6.059 6.895 1.00 96.25 196 MET A N 1
ATOM 1541 C CA . MET A 1 196 ? -8.634 -5.495 8.217 1.00 96.25 196 MET A CA 1
ATOM 1542 C C . MET A 1 196 ? -7.410 -4.576 8.192 1.00 96.25 196 MET A C 1
ATOM 1544 O O . MET A 1 196 ? -7.482 -3.476 8.746 1.00 96.25 196 MET A O 1
ATOM 1548 N N . GLN A 1 197 ? -6.327 -4.965 7.510 1.00 96.69 197 GLN A N 1
ATOM 1549 C CA . GLN A 1 197 ? -5.154 -4.105 7.331 1.00 96.69 197 GLN A CA 1
ATOM 1550 C C . GLN A 1 197 ? -5.527 -2.777 6.673 1.00 96.69 197 GLN A C 1
ATOM 1552 O O . GLN A 1 197 ? -5.272 -1.716 7.245 1.00 96.69 197 GLN A O 1
ATOM 1557 N N . ARG A 1 198 ? -6.159 -2.826 5.494 1.00 96.25 198 ARG A N 1
ATOM 1558 C CA . ARG A 1 198 ? -6.521 -1.632 4.716 1.00 96.25 198 ARG A CA 1
ATOM 1559 C C . ARG A 1 198 ? -7.417 -0.700 5.520 1.00 96.25 198 ARG A C 1
ATOM 1561 O O . ARG A 1 198 ? -7.108 0.483 5.655 1.00 96.25 198 ARG A O 1
ATOM 1568 N N . THR A 1 199 ? -8.446 -1.247 6.162 1.00 96.88 199 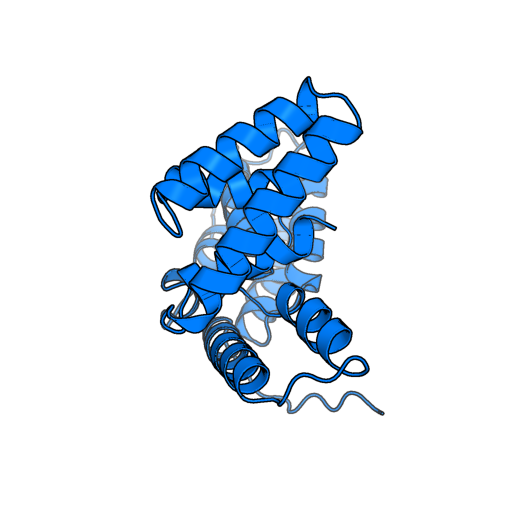THR A N 1
ATOM 1569 C CA . THR A 1 199 ? -9.379 -0.475 6.996 1.00 96.88 199 THR A CA 1
ATOM 1570 C C . THR A 1 199 ? -8.666 0.213 8.165 1.00 96.88 199 THR A C 1
ATOM 1572 O O . THR A 1 199 ? -8.915 1.382 8.452 1.00 96.88 199 THR A O 1
ATOM 1575 N N . ARG A 1 200 ? -7.709 -0.463 8.815 1.00 95.56 200 ARG A N 1
ATOM 1576 C CA . ARG A 1 200 ? -6.895 0.134 9.890 1.00 95.56 200 ARG A CA 1
ATOM 1577 C C . ARG A 1 200 ? -5.998 1.248 9.395 1.00 95.56 200 ARG A C 1
ATOM 1579 O O . ARG A 1 200 ? -5.812 2.228 10.105 1.00 95.56 200 ARG A O 1
ATOM 1586 N N . LEU A 1 201 ? -5.410 1.091 8.216 1.00 96.50 201 LEU A N 1
ATOM 1587 C CA . LEU A 1 201 ? -4.545 2.111 7.636 1.00 96.50 201 LEU A CA 1
ATOM 1588 C C . LEU A 1 201 ? -5.334 3.361 7.246 1.00 96.50 201 LEU A C 1
ATOM 1590 O O . LEU A 1 201 ? -4.820 4.465 7.425 1.00 96.50 201 LEU A O 1
ATOM 1594 N N . ILE A 1 202 ? -6.575 3.197 6.779 1.00 96.69 202 ILE A N 1
ATOM 1595 C CA . ILE A 1 202 ? -7.504 4.313 6.569 1.00 96.69 202 ILE A CA 1
ATOM 1596 C C . ILE A 1 202 ? -7.811 4.979 7.905 1.00 96.69 202 ILE A C 1
ATOM 1598 O O . ILE A 1 202 ? -7.588 6.176 8.039 1.00 96.69 202 ILE A O 1
ATOM 1602 N N . ASP A 1 203 ? -8.246 4.209 8.906 1.00 95.69 203 ASP A N 1
ATOM 1603 C CA . ASP A 1 203 ? -8.543 4.728 10.241 1.00 95.69 203 ASP A CA 1
ATOM 1604 C C . ASP A 1 203 ? -7.364 5.544 10.802 1.00 95.69 203 ASP A C 1
ATOM 1606 O O . ASP A 1 203 ? -7.536 6.702 11.183 1.00 95.69 203 ASP A O 1
ATOM 1610 N N . VAL A 1 204 ? -6.144 4.991 10.780 1.00 94.19 204 VAL A N 1
ATOM 1611 C CA . VAL A 1 204 ? -4.914 5.682 11.214 1.00 94.19 204 VAL A CA 1
ATOM 1612 C C . VAL A 1 204 ? -4.691 6.988 10.451 1.00 94.19 204 VAL A C 1
ATOM 1614 O O . VAL A 1 204 ? -4.270 7.971 11.055 1.00 94.19 204 VAL A O 1
ATOM 1617 N N . GLY A 1 205 ? -4.976 7.010 9.150 1.00 92.94 205 GLY A N 1
ATOM 1618 C CA . GLY A 1 205 ? -4.822 8.193 8.308 1.00 92.94 205 GLY A CA 1
ATOM 1619 C C . GLY A 1 205 ? -5.880 9.278 8.522 1.00 92.94 205 GLY A C 1
ATOM 1620 O O . GLY A 1 205 ? -5.660 10.392 8.066 1.00 92.94 205 GLY A O 1
ATOM 1621 N N . LEU A 1 206 ? -6.992 8.994 9.214 1.00 91.50 206 LEU A N 1
ATOM 1622 C CA . LEU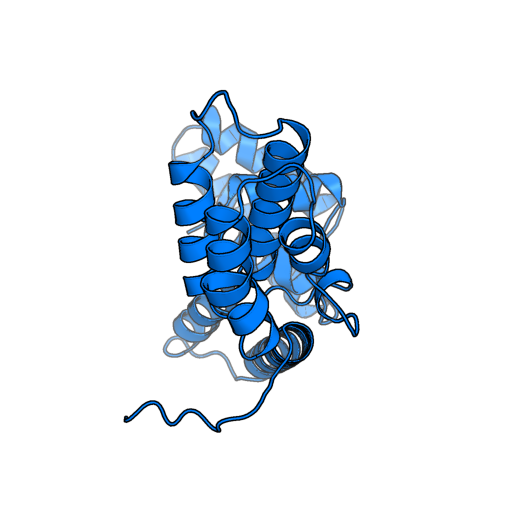 A 1 206 ? -8.020 9.989 9.566 1.00 91.50 206 LEU A CA 1
ATOM 1623 C C . LEU A 1 206 ? -7.598 10.928 10.715 1.00 91.50 206 LEU A C 1
ATOM 1625 O O . LEU A 1 206 ? -8.443 11.652 11.241 1.00 91.50 206 LEU A O 1
ATOM 1629 N N . GLU A 1 207 ? -6.367 10.829 11.220 1.00 78.75 207 GLU A N 1
ATOM 1630 C CA . GLU A 1 207 ? -5.781 11.767 12.197 1.00 78.75 207 GLU A CA 1
ATOM 1631 C C . GLU A 1 207 ? -5.465 13.129 11.579 1.00 78.75 207 GLU A C 1
ATOM 1633 O O . GLU A 1 207 ? -5.795 14.129 12.255 1.00 78.75 207 GLU A O 1
#

Radius of gyration: 19.56 Å; chains: 1; bounding box: 46×40×53 Å

Organism: Hemiselmis andersenii (NCBI:txid464988)

Foldseek 3Di:
DPPDDPQFQDAQLNQLVVLLVVLVVLVVDDDDPVCVVVSLVVLLQRFQNAPQRNPPHHLCLLVVLLPDPQDDPVLSCLSVPVAVVCNRRPNDPVNLVSLVVSLVVPVPPPSHDPVSNVSSVVSSVSSCNRSSVDALVVLLVVCLVVCPDHVVLNVLSVLLVCCVVPNDPVSNVVSLVVNLVVLVVCVVPDDRDSRNSSSSSNNSNSD

Secondary structure (DSSP, 8-state):
-----------HHHHHHHHHHHHHHHHHSPP-TTTHHHHHHHGGGSPP--HHHHSSS-STHHHHHHH-SSS-HHHHHHIIIIIIHHHTTS--HHHHHHHHHHHHHHTT-TTS-HHHHHHHHHHHHHHHHHTT---HHHHHHHHHHHT-S-HHHHHHHHHHHHHHHH--HHHHHHHHHHHHHHHHHHHHHPPSSHHHHHHHHHHHHT-

pLDDT: mean 91.95, std 9.0, range [38.94, 97.75]